Protein AF-A0A8W8NKK5-F1 (afdb_monomer)

Mean predicted aligned error: 15.06 Å

InterPro domains:
  IPR049109 Target of Nesh-SH3/FNDC1, C-terminal domain [PF21731] (167-297)

pLDDT: mean 83.69, std 10.97, range [48.41, 97.0]

Solvent-accessible surface area (backbone atoms only — not comparable to full-atom values): 16131 Å² total; per-residue (Å²): 108,69,72,62,49,56,51,51,52,54,53,48,52,53,51,51,52,52,51,51,54,51,48,54,52,53,49,57,49,51,56,50,52,50,53,53,48,54,51,51,52,51,52,50,52,55,54,50,68,75,65,54,87,83,63,53,68,69,53,53,52,53,50,54,50,52,55,50,52,53,48,53,52,52,53,50,50,52,54,52,50,54,53,49,53,53,50,52,52,53,53,52,49,53,51,52,51,55,52,51,52,55,50,52,54,50,54,52,49,51,54,50,53,55,52,53,55,52,51,55,53,50,52,55,53,51,54,54,49,52,53,54,49,52,59,48,52,54,50,50,55,53,49,53,54,52,49,51,53,49,53,49,52,52,51,56,50,49,66,69,71,52,52,58,86,46,78,42,84,42,90,64,54,62,64,82,86,58,63,77,24,76,95,36,64,36,29,34,27,40,42,78,59,84,55,90,64,41,44,28,32,35,37,28,26,66,47,51,50,32,30,30,67,27,39,14,66,41,84,88,40,66,23,23,44,49,13,27,64,52,87,45,37,53,51,58,28,44,77,74,70,40,67,84,86,52,99,65,49,41,34,42,54,70,68,88,70,87,52,88,62,68,45,73,24,36,33,45,52,50,68,95,56,75,78,41,84,42,64,29,26,80,85,19,42,52,38,25,31,34,29,41,75,51,75,49,138

Radius of gyration: 59.17 Å; Cα contacts (8 Å, |Δi|>4): 355; chains: 1; bounding box: 105×47×147 Å

Organism: Magallana gigas (NCBI:txid29159)

Foldseek 3Di:
DLVVVVVVLVVVVVVLVVVVVVVVVVLVVVVVVLVVVVVVLVVVLVVLVVPDDPPPPVVVVVSVVVVVVSVVVVVVSVVVVVVVVVVVVVVVVVSVVSVVVSVVVVVVVVVVVVVVVVVVVVVVVVVVVVVVVVVVVVVVVVVVVVVVVVVVVVLVVCQVPDDQQDKGFADEAEDVPAAPLPPFTKIKGAFPPPPQFWGIWMWGDPDQQKIAIFTGNDSHDYTYFEFEQADQCLLVLVRNPFDDDDPQWDFAQDDLPQPQDWDWGWYDYDHPDDIDIDIDHSNGDGGNITRGVGGDD

Structure (mmCIF, N/CA/C/O backbone):
data_AF-A0A8W8NKK5-F1
#
_entry.id   AF-A0A8W8NKK5-F1
#
loop_
_atom_site.group_PDB
_atom_site.id
_atom_site.type_symbol
_atom_site.label_atom_id
_atom_site.label_alt_id
_atom_site.label_comp_id
_atom_site.label_asym_id
_atom_site.label_entity_id
_atom_site.label_seq_id
_atom_site.pdbx_PDB_ins_code
_atom_site.Cartn_x
_atom_site.Cartn_y
_atom_site.Cartn_z
_atom_site.occupancy
_atom_site.B_iso_or_equiv
_atom_site.auth_seq_id
_atom_site.auth_comp_id
_atom_site.auth_asym_id
_atom_site.auth_atom_id
_atom_site.pdbx_PDB_model_num
ATOM 1 N N . GLU A 1 1 ? 22.852 11.876 -31.566 1.00 59.88 1 GLU A N 1
ATOM 2 C CA . GLU A 1 1 ? 23.747 11.227 -32.560 1.00 59.88 1 GLU A CA 1
ATOM 3 C C . GLU A 1 1 ? 23.362 11.467 -34.023 1.00 59.88 1 GLU A C 1
ATOM 5 O O . GLU A 1 1 ? 24.252 11.708 -34.828 1.00 59.88 1 GLU A O 1
ATOM 10 N N . ILE A 1 2 ? 22.077 11.511 -34.393 1.00 58.69 2 ILE A N 1
ATOM 11 C CA . ILE A 1 2 ? 21.640 11.745 -35.790 1.00 58.69 2 ILE A CA 1
ATOM 12 C C . ILE A 1 2 ? 22.187 13.061 -36.381 1.00 58.69 2 ILE A C 1
ATOM 14 O O . ILE A 1 2 ? 22.691 13.088 -37.503 1.00 58.69 2 ILE A O 1
ATOM 18 N N . TYR A 1 3 ? 22.204 14.151 -35.605 1.00 60.78 3 TYR A N 1
ATOM 19 C CA . TYR A 1 3 ? 22.807 15.427 -36.026 1.00 60.78 3 TYR A CA 1
ATOM 20 C C . TYR A 1 3 ? 24.327 15.353 -36.258 1.00 60.78 3 TYR A C 1
ATOM 22 O O . TYR A 1 3 ? 24.866 16.083 -37.094 1.00 60.78 3 TYR A O 1
ATOM 30 N N . SER A 1 4 ? 25.047 14.494 -35.528 1.00 67.19 4 SER A N 1
ATOM 31 C CA . SER A 1 4 ? 26.485 14.293 -35.753 1.00 67.19 4 SER A CA 1
ATOM 32 C C . SER A 1 4 ? 26.743 13.355 -36.932 1.00 67.19 4 SER A C 1
ATOM 34 O O . SER A 1 4 ? 27.750 13.512 -37.618 1.00 67.19 4 SER A O 1
ATOM 36 N N . GLN A 1 5 ? 25.836 12.419 -37.222 1.00 67.50 5 GLN A N 1
ATOM 37 C CA . GLN A 1 5 ? 25.890 11.598 -38.432 1.00 67.50 5 GLN A CA 1
ATOM 38 C C . GLN A 1 5 ? 25.582 12.411 -39.696 1.00 67.50 5 GLN A C 1
ATOM 40 O O . GLN A 1 5 ? 26.357 12.354 -40.645 1.00 67.50 5 GLN A O 1
ATOM 45 N N . GLY A 1 6 ? 24.556 13.269 -39.686 1.00 69.56 6 GLY A N 1
ATOM 46 C CA . GLY A 1 6 ? 24.254 14.159 -40.816 1.00 69.56 6 GLY A CA 1
ATOM 47 C C . GLY A 1 6 ? 25.412 15.103 -41.166 1.00 69.56 6 GLY A C 1
ATOM 48 O O . GLY A 1 6 ? 25.745 15.279 -42.337 1.00 69.56 6 GLY A O 1
ATOM 49 N N . ARG A 1 7 ? 26.108 15.648 -40.155 1.00 72.25 7 ARG A N 1
ATOM 50 C CA . ARG A 1 7 ? 27.336 16.436 -40.372 1.00 72.25 7 ARG A CA 1
ATOM 51 C C . ARG A 1 7 ? 28.472 15.612 -40.984 1.00 72.25 7 ARG A C 1
ATOM 53 O O . ARG A 1 7 ? 29.149 16.106 -41.882 1.00 72.25 7 ARG A O 1
ATOM 60 N N . ARG A 1 8 ? 28.664 14.365 -40.537 1.00 68.94 8 ARG A N 1
ATOM 61 C CA . ARG A 1 8 ? 29.672 13.447 -41.098 1.00 68.94 8 ARG A CA 1
ATOM 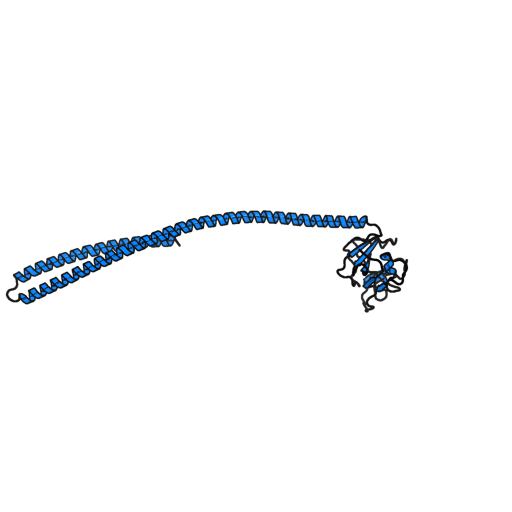62 C C . ARG A 1 8 ? 29.382 13.096 -42.559 1.00 68.94 8 ARG A C 1
ATOM 64 O O . ARG A 1 8 ? 30.309 13.104 -43.363 1.00 68.94 8 ARG A O 1
ATOM 71 N N . VAL A 1 9 ? 28.115 12.882 -42.920 1.00 69.44 9 VAL A N 1
ATOM 72 C CA . VAL A 1 9 ? 27.701 12.647 -44.314 1.00 69.44 9 VAL A CA 1
ATOM 73 C C . VAL A 1 9 ? 28.000 13.860 -45.191 1.00 69.44 9 VAL A C 1
ATOM 75 O O . VAL A 1 9 ? 28.620 13.704 -46.236 1.00 69.44 9 VAL A O 1
ATOM 78 N N . ASN A 1 10 ? 27.664 15.072 -44.743 1.00 71.56 10 ASN A N 1
ATOM 79 C CA . ASN A 1 10 ? 27.951 16.291 -45.508 1.00 71.56 10 ASN A CA 1
ATOM 80 C C . ASN A 1 10 ? 29.458 16.535 -45.686 1.00 71.56 10 ASN A C 1
ATOM 82 O O . ASN A 1 10 ? 29.903 16.915 -46.767 1.00 71.56 10 ASN A O 1
ATOM 86 N N . MET A 1 11 ? 30.258 16.294 -44.642 1.00 72.56 11 MET A N 1
ATOM 87 C CA . MET A 1 11 ? 31.717 16.396 -44.726 1.00 72.56 11 MET A CA 1
ATOM 88 C C . MET A 1 11 ? 32.300 15.350 -45.684 1.00 72.56 11 MET A C 1
ATOM 90 O O . MET A 1 11 ? 33.189 15.672 -46.469 1.00 72.56 11 MET A O 1
ATOM 94 N N . SER A 1 12 ? 31.757 14.128 -45.672 1.00 69.25 12 SER A N 1
ATOM 95 C CA . SER A 1 12 ? 32.107 13.086 -46.638 1.00 69.25 12 SER A CA 1
ATOM 96 C C . SER A 1 12 ? 31.785 13.534 -48.067 1.00 69.25 12 SER A C 1
ATOM 98 O O . SER A 1 12 ? 32.672 13.486 -48.912 1.00 69.25 12 SER A O 1
ATOM 100 N N . THR A 1 13 ? 30.602 14.101 -48.332 1.00 72.19 13 THR A N 1
ATOM 101 C CA . THR A 1 13 ? 30.246 14.653 -49.654 1.00 72.19 13 THR A CA 1
ATOM 102 C C . THR A 1 13 ? 31.242 15.710 -50.134 1.00 72.19 13 THR A C 1
ATOM 104 O O . THR A 1 13 ? 31.695 15.657 -51.277 1.00 72.19 13 THR A O 1
ATOM 107 N N . SER A 1 14 ? 31.628 16.650 -49.267 1.00 76.50 14 SER A N 1
ATOM 108 C CA . SER A 1 14 ? 32.619 17.677 -49.613 1.00 76.50 14 SER A CA 1
ATOM 109 C C . SER A 1 14 ? 33.980 17.074 -49.965 1.00 76.50 14 SER A C 1
ATOM 111 O O . SER A 1 14 ? 34.583 17.472 -50.960 1.00 76.50 14 SER A O 1
ATOM 113 N N . LEU A 1 15 ? 34.450 16.085 -49.198 1.00 74.62 15 LEU A N 1
ATOM 114 C CA . LEU A 1 15 ? 35.710 15.385 -49.475 1.00 74.62 15 LEU A CA 1
ATOM 115 C C . LEU A 1 15 ? 35.653 14.595 -50.787 1.00 74.62 15 LEU A C 1
ATOM 117 O O . LEU A 1 15 ? 36.607 14.631 -51.562 1.00 74.62 15 LEU A O 1
ATOM 121 N N . VAL A 1 16 ? 34.524 13.944 -51.075 1.00 73.56 16 VAL A N 1
ATOM 122 C CA . VAL A 1 16 ? 34.302 13.231 -52.340 1.00 73.56 16 VAL A CA 1
ATOM 123 C C . VAL A 1 16 ? 34.348 14.190 -53.528 1.00 73.56 16 VAL A C 1
ATOM 125 O O . VAL A 1 16 ? 35.015 13.896 -54.518 1.00 73.56 16 VAL A O 1
ATOM 128 N N . ASN A 1 17 ? 33.720 15.361 -53.421 1.00 75.38 17 ASN A N 1
ATOM 129 C CA . ASN A 1 17 ? 33.752 16.374 -54.477 1.00 75.38 17 ASN A CA 1
ATOM 130 C C . ASN A 1 17 ? 35.173 16.913 -54.719 1.00 75.38 17 ASN A C 1
ATOM 132 O O . ASN A 1 17 ? 35.586 17.070 -55.868 1.00 75.38 17 ASN A O 1
ATOM 136 N N . ILE A 1 18 ? 35.946 17.152 -53.652 1.00 78.75 18 ILE A N 1
ATOM 137 C CA . ILE A 1 18 ? 37.350 17.591 -53.747 1.00 78.75 18 ILE A CA 1
ATOM 138 C C . ILE A 1 18 ? 38.215 16.519 -54.420 1.00 78.75 18 ILE A C 1
ATOM 140 O O . ILE A 1 18 ? 39.017 16.834 -55.306 1.00 78.75 18 ILE A O 1
ATOM 144 N N . PHE A 1 19 ? 38.039 15.254 -54.027 1.00 75.81 19 PHE A N 1
ATOM 145 C CA . PHE A 1 19 ? 38.759 14.126 -54.611 1.00 75.81 19 PHE A CA 1
ATOM 146 C C . PHE A 1 19 ? 38.434 13.975 -56.102 1.00 75.81 19 PHE A C 1
ATOM 148 O O . PHE A 1 19 ? 39.345 13.897 -56.922 1.00 75.81 19 PHE A O 1
ATOM 155 N N . GLN A 1 20 ? 37.152 14.044 -56.474 1.00 72.12 20 GLN A N 1
ATOM 156 C CA . GLN A 1 20 ? 36.709 13.992 -57.871 1.00 72.12 20 GLN A CA 1
ATOM 157 C C . GLN A 1 20 ? 37.284 15.138 -58.711 1.00 72.12 20 GLN A C 1
ATOM 159 O O . GLN A 1 20 ? 37.761 14.900 -59.820 1.00 72.12 20 GLN A O 1
ATOM 164 N N . GLY A 1 21 ? 37.272 16.368 -58.187 1.00 77.44 21 GLY A N 1
ATOM 165 C CA . GLY A 1 21 ? 37.835 17.529 -58.879 1.00 77.44 21 GLY A CA 1
ATOM 166 C C . GLY A 1 21 ? 39.345 17.408 -59.094 1.00 77.44 21 GLY A C 1
ATOM 167 O O . GLY A 1 21 ? 39.844 17.676 -60.187 1.00 77.44 21 GLY A O 1
ATOM 168 N N . SER A 1 22 ? 40.071 16.946 -58.073 1.00 77.12 22 SER A N 1
ATOM 169 C CA . SER A 1 22 ? 41.518 16.713 -58.159 1.00 77.12 22 SER A CA 1
ATOM 170 C C . SER A 1 22 ? 41.849 15.615 -59.164 1.00 77.12 22 SER A C 1
ATOM 172 O O . SER A 1 22 ? 42.741 15.778 -59.994 1.00 77.12 22 SER A O 1
ATOM 174 N N . LEU A 1 23 ? 41.095 14.519 -59.139 1.00 74.12 23 LEU A N 1
ATOM 175 C CA . LEU A 1 23 ? 41.323 13.384 -60.017 1.00 74.12 23 LEU A CA 1
ATOM 176 C C . LEU A 1 23 ? 41.038 13.718 -61.484 1.00 74.12 23 LEU A C 1
ATOM 178 O O . LEU A 1 23 ? 41.849 13.391 -62.345 1.00 74.12 23 LEU A O 1
ATOM 182 N N . ALA A 1 24 ? 39.955 14.449 -61.765 1.00 76.31 24 ALA A N 1
ATOM 183 C CA . ALA A 1 24 ? 39.658 14.941 -63.111 1.00 76.31 24 ALA A CA 1
ATOM 184 C C . ALA A 1 24 ? 40.774 15.853 -63.651 1.00 76.31 24 ALA A C 1
ATOM 186 O O . ALA A 1 24 ? 41.113 15.800 -64.832 1.00 76.31 24 ALA A O 1
ATOM 187 N N . LYS A 1 25 ? 41.387 16.668 -62.783 1.00 78.69 25 LYS A N 1
ATOM 188 C CA . LYS A 1 25 ? 42.525 17.519 -63.151 1.00 78.69 25 LYS A CA 1
ATOM 189 C C . LYS A 1 25 ? 43.760 16.693 -63.530 1.00 78.69 25 LYS A C 1
ATOM 191 O O . LYS A 1 25 ? 44.334 16.936 -64.588 1.00 78.69 25 LYS A O 1
ATOM 196 N N . TYR A 1 26 ? 44.159 15.730 -62.694 1.00 73.19 26 TYR A N 1
ATOM 197 C CA . TYR A 1 26 ? 45.310 14.860 -62.978 1.00 73.19 26 TYR A CA 1
ATOM 198 C C . TYR A 1 26 ? 45.091 13.995 -64.222 1.00 73.19 26 TYR A C 1
ATOM 200 O O . TYR A 1 26 ? 46.008 13.823 -65.019 1.00 73.19 26 TYR A O 1
ATOM 208 N N . HIS A 1 27 ? 43.867 13.508 -64.414 1.00 72.44 27 HIS A N 1
ATOM 209 C CA . HIS A 1 27 ? 43.471 12.724 -65.578 1.00 72.44 27 HIS A CA 1
ATOM 210 C C . HIS A 1 27 ? 43.629 13.504 -66.890 1.00 72.44 27 HIS A C 1
ATOM 212 O O . HIS A 1 27 ? 44.329 13.055 -67.798 1.00 72.44 27 HIS A O 1
ATOM 218 N N . ASN A 1 28 ? 43.066 14.714 -66.958 1.00 77.81 28 ASN A N 1
ATOM 219 C CA . ASN A 1 28 ? 43.182 15.572 -68.138 1.00 77.81 28 ASN A CA 1
ATOM 220 C C . ASN A 1 28 ? 44.641 15.937 -68.448 1.00 77.81 28 ASN A C 1
ATOM 222 O O . ASN A 1 28 ? 45.031 15.984 -69.618 1.00 77.81 28 ASN A O 1
ATOM 226 N N . GLN A 1 29 ? 45.449 16.169 -67.409 1.00 77.06 29 GLN A N 1
ATOM 227 C CA . GLN A 1 29 ? 46.874 16.442 -67.570 1.00 77.06 29 GLN A CA 1
ATOM 228 C C . GLN A 1 29 ? 47.610 15.223 -68.137 1.00 77.06 29 GLN A C 1
ATOM 230 O O . GLN A 1 29 ? 48.265 15.338 -69.166 1.00 77.06 29 GLN A O 1
ATOM 235 N N . SER A 1 30 ? 47.429 14.046 -67.534 1.00 73.94 30 SER A N 1
ATOM 236 C CA . SER A 1 30 ? 48.080 12.807 -67.974 1.00 73.94 30 SER A CA 1
ATOM 237 C C . SER A 1 30 ? 47.723 12.441 -69.417 1.00 73.94 30 SER A C 1
ATOM 239 O O . SER A 1 30 ? 48.607 12.122 -70.208 1.00 73.94 30 SER A O 1
ATOM 241 N N . LYS A 1 31 ? 46.448 12.572 -69.804 1.00 77.94 3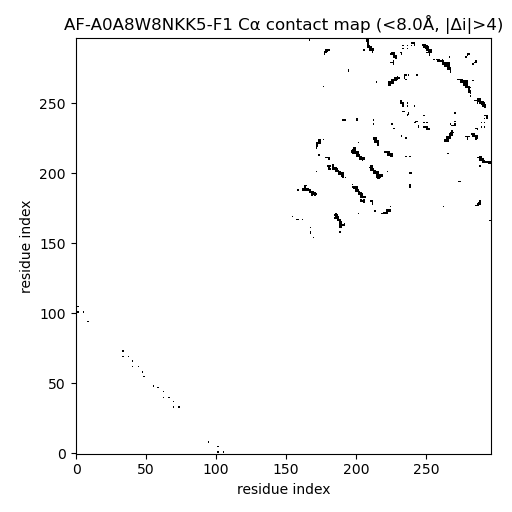1 LYS A N 1
ATOM 242 C CA . LYS A 1 31 ? 46.010 12.352 -71.189 1.00 77.94 31 LYS A CA 1
ATOM 243 C C . LYS A 1 31 ? 46.706 13.300 -72.166 1.00 77.94 31 LYS A C 1
ATOM 245 O O . LYS A 1 31 ? 47.126 12.880 -73.242 1.00 77.94 31 LYS A O 1
ATOM 250 N N . THR A 1 32 ? 46.835 14.570 -71.787 1.00 80.81 32 THR A N 1
ATOM 251 C CA . THR A 1 32 ? 47.535 15.578 -72.593 1.00 80.81 32 THR A CA 1
ATOM 252 C C . THR A 1 32 ? 49.015 15.227 -72.739 1.00 80.81 32 THR A C 1
ATOM 254 O O . THR A 1 32 ? 49.538 15.259 -73.851 1.00 80.81 32 THR A O 1
ATOM 257 N N . ASP A 1 33 ? 49.666 14.828 -71.647 1.00 77.44 33 ASP A N 1
ATOM 258 C CA . ASP A 1 33 ? 51.086 14.473 -71.632 1.00 77.44 33 ASP A CA 1
ATOM 259 C C . ASP A 1 33 ? 51.369 13.226 -72.490 1.00 77.44 33 ASP A C 1
ATOM 261 O O . ASP A 1 33 ? 52.334 13.213 -73.252 1.00 77.44 33 ASP A O 1
ATOM 265 N N . ILE A 1 34 ? 50.501 12.205 -72.445 1.00 77.00 34 ILE A N 1
ATOM 266 C CA . ILE A 1 34 ? 50.617 11.001 -73.288 1.00 77.00 34 ILE A CA 1
ATOM 267 C C . ILE A 1 34 ? 50.494 11.357 -74.773 1.00 77.00 34 ILE A C 1
ATOM 269 O O . ILE A 1 34 ? 51.315 10.913 -75.574 1.00 77.00 34 ILE A O 1
ATOM 273 N N . ILE A 1 35 ? 49.517 12.192 -75.145 1.00 80.56 35 ILE A N 1
ATOM 274 C CA . ILE A 1 35 ? 49.345 12.642 -76.537 1.00 80.56 35 ILE A CA 1
ATOM 275 C C . ILE A 1 35 ? 50.591 13.403 -77.010 1.00 80.56 35 ILE A C 1
ATOM 277 O O . ILE A 1 35 ? 51.081 13.169 -78.115 1.00 80.56 35 ILE A O 1
ATOM 281 N N . GLN A 1 36 ? 51.139 14.284 -76.170 1.00 78.75 36 GLN A N 1
ATOM 282 C CA . GLN A 1 36 ? 52.363 15.022 -76.487 1.00 78.75 36 GLN A CA 1
ATOM 283 C C . GLN A 1 36 ? 53.581 14.101 -76.620 1.00 78.75 36 GLN A C 1
ATOM 285 O O . GLN A 1 36 ? 54.410 14.304 -77.507 1.00 78.75 36 GLN A O 1
ATOM 290 N N . LEU A 1 37 ? 53.703 13.082 -75.765 1.00 78.50 37 LEU A N 1
ATOM 291 C CA . LEU A 1 37 ? 54.771 12.086 -75.853 1.00 78.50 37 LEU A CA 1
ATOM 292 C C . LEU A 1 37 ? 54.659 11.261 -77.137 1.00 78.50 37 LEU A C 1
ATOM 294 O O . LEU A 1 37 ? 55.660 11.106 -77.831 1.00 78.50 37 LEU A O 1
ATOM 298 N N . GLN A 1 38 ? 53.456 10.806 -77.496 1.00 77.50 38 GLN A N 1
ATOM 299 C CA . GLN A 1 38 ? 53.194 10.103 -78.757 1.00 77.50 38 GLN A CA 1
ATOM 300 C C . GLN A 1 38 ? 53.601 10.948 -79.970 1.00 77.50 38 GLN A C 1
ATOM 302 O O . GLN A 1 38 ? 54.293 10.456 -80.860 1.00 77.50 38 GLN A O 1
ATOM 307 N N . GLN A 1 39 ? 53.234 12.233 -79.983 1.00 79.56 39 GLN A N 1
ATOM 308 C CA . GLN A 1 39 ? 53.618 13.164 -81.048 1.00 79.56 39 GLN A CA 1
ATOM 309 C C . GLN A 1 39 ? 55.139 13.328 -81.140 1.00 79.56 39 GLN A C 1
ATOM 311 O O . GLN A 1 39 ? 55.707 13.154 -82.216 1.00 79.56 39 GLN A O 1
ATOM 316 N N . LYS A 1 40 ? 55.813 13.584 -80.011 1.00 76.12 40 LYS A N 1
ATOM 317 C CA . LYS A 1 40 ? 57.275 13.749 -79.979 1.00 76.12 40 LYS A CA 1
ATOM 318 C C . LYS A 1 40 ? 58.023 12.489 -80.396 1.00 76.12 40 LYS A C 1
ATOM 320 O O . LYS A 1 40 ? 59.037 12.591 -81.078 1.00 76.12 40 LYS A O 1
ATOM 325 N N . VAL A 1 41 ? 57.548 11.310 -79.995 1.00 75.19 41 VAL A N 1
ATOM 326 C CA . VAL A 1 41 ? 58.140 10.026 -80.406 1.00 75.19 41 VAL A CA 1
ATOM 327 C C . VAL A 1 41 ? 57.980 9.825 -81.911 1.00 75.19 41 VAL A C 1
ATOM 329 O O . VAL A 1 41 ? 58.946 9.443 -82.569 1.00 75.19 41 VAL A O 1
ATOM 332 N N . GLY A 1 42 ? 56.819 10.175 -82.475 1.00 75.12 42 GLY A N 1
ATOM 333 C CA . GLY A 1 42 ? 56.605 10.176 -83.923 1.00 75.12 42 GLY A CA 1
ATOM 334 C C . GLY A 1 42 ? 57.556 11.123 -84.668 1.00 75.12 42 GLY A C 1
ATOM 335 O O . GLY A 1 42 ? 58.202 10.718 -85.634 1.00 75.12 42 GLY A O 1
ATOM 336 N N . GLU A 1 43 ? 57.702 12.363 -84.193 1.00 74.81 43 GLU A N 1
ATOM 337 C CA . GLU A 1 43 ? 58.620 13.361 -84.766 1.00 74.81 43 GLU A CA 1
ATOM 338 C C . GLU A 1 43 ? 60.088 12.916 -84.694 1.00 74.81 43 GLU A C 1
ATOM 340 O O . GLU A 1 43 ? 60.807 12.970 -85.694 1.00 74.81 43 GLU A O 1
ATOM 345 N N . LEU A 1 44 ? 60.532 12.424 -83.533 1.00 73.12 44 LEU A N 1
ATOM 346 C CA . LEU A 1 44 ? 61.876 11.873 -83.341 1.00 73.12 44 LEU A CA 1
ATOM 347 C C . LEU A 1 44 ? 62.120 10.665 -84.247 1.00 73.12 44 LEU A C 1
ATOM 349 O O . LEU A 1 44 ? 63.198 10.554 -84.828 1.00 73.12 44 LEU A O 1
ATOM 353 N N . GLY A 1 45 ? 61.123 9.794 -84.415 1.00 68.62 45 GLY A N 1
ATOM 354 C CA . GLY A 1 45 ? 61.192 8.658 -85.329 1.00 68.62 45 GLY A CA 1
ATOM 355 C C . GLY A 1 45 ? 61.401 9.081 -86.785 1.00 68.62 45 GLY A C 1
ATOM 356 O O . GLY A 1 45 ? 62.212 8.478 -87.490 1.00 68.62 45 GLY A O 1
ATOM 357 N N . LEU A 1 46 ? 60.729 10.146 -87.235 1.00 70.44 46 LEU A N 1
ATOM 358 C CA . LEU A 1 46 ? 60.922 10.716 -88.574 1.00 70.44 46 LEU A CA 1
ATOM 359 C C . LEU A 1 46 ? 62.312 11.356 -88.737 1.00 70.44 46 LEU A C 1
ATOM 361 O O . LEU A 1 46 ? 62.974 11.125 -89.749 1.00 70.44 46 LEU A O 1
ATOM 365 N N . LEU A 1 47 ? 62.779 12.109 -87.735 1.00 67.75 47 LEU A N 1
ATOM 366 C CA . LEU A 1 47 ? 64.104 12.746 -87.739 1.00 67.75 47 LEU A CA 1
ATOM 367 C C . LEU A 1 47 ? 65.250 11.723 -87.726 1.00 67.75 47 LEU A C 1
ATOM 369 O O . LEU A 1 47 ? 66.237 11.895 -88.439 1.00 67.75 47 LEU A O 1
ATOM 373 N N . LEU A 1 48 ? 65.114 10.639 -86.958 1.00 66.06 48 LEU A N 1
ATOM 374 C CA . LEU A 1 48 ? 66.088 9.545 -86.898 1.00 66.06 48 LEU A CA 1
ATOM 375 C C . LEU A 1 48 ? 66.165 8.774 -88.222 1.00 66.06 48 LEU A C 1
ATOM 377 O O . LEU A 1 48 ? 67.263 8.490 -88.699 1.00 66.06 48 LEU A O 1
ATOM 381 N N . LYS A 1 49 ? 65.018 8.504 -88.864 1.00 67.00 49 LYS A N 1
ATOM 382 C CA . LYS A 1 49 ? 64.967 7.900 -90.208 1.00 67.00 49 LYS A CA 1
ATOM 383 C C . LYS A 1 49 ? 65.658 8.766 -91.264 1.00 67.00 49 LYS A C 1
ATOM 385 O O . LYS A 1 49 ? 66.267 8.225 -92.179 1.00 67.00 49 LYS A O 1
ATOM 390 N N . ALA A 1 50 ? 65.598 10.091 -91.126 1.00 64.75 50 ALA A N 1
ATOM 391 C CA . ALA A 1 50 ? 66.244 11.030 -92.041 1.00 64.75 50 ALA A CA 1
ATOM 392 C C . ALA A 1 50 ? 67.769 11.171 -91.835 1.00 64.75 50 ALA A C 1
ATOM 394 O O . ALA A 1 50 ? 68.448 11.657 -92.737 1.00 64.75 50 ALA A O 1
ATOM 395 N N . SER A 1 51 ? 68.317 10.768 -90.678 1.00 61.12 51 SER A N 1
ATOM 396 C CA . SER A 1 51 ? 69.735 10.973 -90.314 1.00 61.12 51 SER A CA 1
ATOM 397 C C . SER A 1 51 ? 70.612 9.707 -90.402 1.00 61.12 51 SER A C 1
ATOM 399 O O . SER A 1 51 ? 71.842 9.801 -90.408 1.00 61.12 51 SER A O 1
ATOM 401 N N . ALA A 1 52 ? 70.011 8.518 -90.516 1.00 59.53 52 ALA A N 1
ATOM 402 C CA . ALA A 1 52 ? 70.721 7.242 -90.431 1.00 59.53 52 ALA A CA 1
ATOM 403 C C . ALA A 1 52 ? 71.393 6.804 -91.753 1.00 59.53 52 ALA A C 1
ATOM 405 O O . ALA A 1 52 ? 70.817 6.054 -92.539 1.00 59.53 52 ALA A O 1
ATOM 406 N N . ASN A 1 53 ? 72.661 7.176 -91.954 1.00 57.41 53 ASN A N 1
ATOM 407 C CA . ASN A 1 53 ? 73.555 6.499 -92.903 1.00 57.41 53 ASN A CA 1
ATOM 408 C C . ASN A 1 53 ? 74.243 5.302 -92.213 1.00 57.41 53 ASN A C 1
ATOM 410 O O . ASN A 1 53 ? 75.329 5.447 -91.659 1.00 57.41 53 ASN A O 1
ATOM 414 N N . GLY A 1 54 ? 73.607 4.123 -92.250 1.00 57.47 54 GLY A N 1
ATOM 415 C CA . GLY A 1 54 ? 74.271 2.824 -92.029 1.00 57.47 54 GLY A CA 1
ATOM 416 C C . GLY A 1 54 ? 73.880 1.990 -90.797 1.00 57.47 54 GLY A C 1
ATOM 417 O O . GLY A 1 54 ? 74.172 0.802 -90.806 1.00 57.47 54 GLY A O 1
ATOM 418 N N . ASP A 1 55 ? 73.186 2.541 -89.792 1.00 60.91 55 ASP A N 1
ATOM 419 C CA . ASP A 1 55 ? 72.829 1.834 -88.532 1.00 60.91 55 ASP A CA 1
ATOM 420 C C . ASP A 1 55 ? 71.296 1.784 -88.284 1.00 60.91 55 ASP A C 1
ATOM 422 O O . ASP A 1 55 ? 70.792 1.831 -87.160 1.00 60.91 55 ASP A O 1
ATOM 426 N N . SER A 1 56 ? 70.524 1.763 -89.379 1.00 65.56 56 SER A N 1
ATOM 427 C CA . SER A 1 56 ? 69.064 1.975 -89.398 1.00 65.56 56 SER A CA 1
ATOM 428 C C . SER A 1 56 ? 68.267 0.918 -88.616 1.00 65.56 56 SER A C 1
ATOM 430 O O . SER A 1 56 ? 67.294 1.257 -87.942 1.00 65.56 56 SER A O 1
ATOM 432 N N . ASP A 1 57 ? 68.692 -0.349 -88.637 1.00 69.69 57 ASP A N 1
ATOM 433 C CA . ASP A 1 57 ? 67.913 -1.465 -88.078 1.00 69.69 57 ASP A CA 1
ATOM 434 C C . ASP A 1 57 ? 67.851 -1.446 -86.542 1.00 69.69 57 ASP A C 1
ATOM 436 O O . ASP A 1 57 ? 66.781 -1.629 -85.959 1.00 69.69 57 ASP A O 1
ATOM 440 N N . ALA A 1 58 ? 68.965 -1.139 -85.867 1.00 67.50 58 ALA A N 1
ATOM 441 C CA . ALA A 1 58 ? 69.011 -1.046 -84.404 1.00 67.50 58 ALA A CA 1
ATOM 442 C C . ALA A 1 58 ? 68.190 0.142 -83.863 1.00 67.50 58 ALA A C 1
ATOM 444 O O . ALA A 1 58 ? 67.612 0.068 -82.774 1.00 67.50 58 ALA A O 1
ATOM 445 N N . ILE A 1 59 ? 68.119 1.237 -84.625 1.00 71.19 59 ILE A N 1
ATOM 446 C CA . ILE A 1 59 ? 67.327 2.427 -84.287 1.00 71.19 59 ILE A CA 1
ATOM 447 C C . ILE A 1 59 ? 65.833 2.156 -84.497 1.00 71.19 59 ILE A C 1
ATOM 449 O O . ILE A 1 59 ? 65.027 2.486 -83.625 1.00 71.19 59 ILE A O 1
ATOM 453 N N . ASN A 1 60 ? 65.463 1.514 -85.609 1.00 73.44 60 ASN A N 1
ATOM 454 C CA . ASN A 1 60 ? 64.079 1.121 -85.881 1.00 73.44 60 ASN A CA 1
ATOM 455 C C . ASN A 1 60 ? 63.542 0.156 -84.811 1.00 73.44 60 ASN A C 1
ATOM 457 O O . ASN A 1 60 ? 62.404 0.305 -84.371 1.00 73.44 60 ASN A O 1
ATOM 461 N N . GLU A 1 61 ? 64.368 -0.773 -84.326 1.00 75.12 61 GLU A N 1
ATOM 462 C CA . GLU A 1 61 ? 63.968 -1.709 -83.271 1.00 75.12 61 GLU A CA 1
ATOM 463 C C . GLU A 1 61 ? 63.741 -1.015 -81.914 1.00 75.12 61 GLU A C 1
ATOM 465 O O . GLU A 1 61 ? 62.772 -1.312 -81.212 1.00 75.12 61 GLU A O 1
ATOM 470 N N . ARG A 1 62 ? 64.570 -0.023 -81.556 1.00 75.94 62 ARG A N 1
ATOM 471 C CA . ARG A 1 62 ? 64.363 0.793 -80.343 1.00 75.94 62 ARG A CA 1
ATOM 472 C C . ARG A 1 62 ? 63.126 1.688 -80.434 1.00 75.94 62 ARG A C 1
ATOM 474 O O . ARG A 1 62 ? 62.450 1.875 -79.425 1.00 75.94 62 ARG A O 1
ATOM 481 N N . LEU A 1 63 ? 62.818 2.224 -81.617 1.00 76.94 63 LEU A N 1
ATOM 482 C CA . LEU A 1 63 ? 61.582 2.978 -81.854 1.00 76.94 63 LEU A CA 1
ATOM 483 C C . LEU A 1 63 ? 60.353 2.081 -81.683 1.00 76.94 63 LEU A C 1
ATOM 485 O O . LEU A 1 63 ? 59.446 2.442 -80.941 1.00 76.94 63 LEU A O 1
ATOM 489 N N . ARG A 1 64 ? 60.373 0.878 -82.267 1.00 78.94 64 ARG A N 1
ATOM 490 C CA . ARG A 1 64 ? 59.305 -0.121 -82.113 1.00 78.94 64 ARG A CA 1
ATOM 491 C C . ARG A 1 64 ? 59.095 -0.521 -80.648 1.00 78.94 64 ARG A C 1
ATOM 493 O O . ARG A 1 64 ? 57.959 -0.674 -80.200 1.00 78.94 64 ARG A O 1
ATOM 500 N N . TYR A 1 65 ? 60.182 -0.661 -79.884 1.00 77.81 65 TYR A N 1
ATOM 501 C CA . TYR A 1 65 ? 60.120 -0.899 -78.439 1.00 77.81 65 TYR A CA 1
ATOM 502 C C . TYR A 1 65 ? 59.449 0.267 -77.695 1.00 77.81 65 TYR A C 1
ATOM 504 O O . TYR A 1 65 ? 58.522 0.043 -76.923 1.00 77.81 65 TYR A O 1
ATOM 512 N N . LEU A 1 66 ? 59.852 1.514 -77.965 1.00 77.25 66 LEU A N 1
ATOM 513 C CA . LEU A 1 66 ? 59.244 2.700 -77.347 1.00 77.25 66 LEU A CA 1
ATOM 514 C C . LEU A 1 66 ? 57.760 2.860 -77.704 1.00 77.25 66 LEU A C 1
ATOM 516 O O . LEU A 1 66 ? 56.963 3.191 -76.832 1.00 77.25 66 LEU A O 1
ATOM 520 N N . GLU A 1 67 ? 57.376 2.599 -78.954 1.00 78.50 67 GLU A N 1
ATOM 521 C CA . GLU A 1 67 ? 55.971 2.588 -79.384 1.00 78.50 67 GLU A CA 1
ATOM 522 C C . GLU A 1 67 ? 55.155 1.550 -78.597 1.00 78.50 67 GLU A C 1
ATOM 524 O O . GLU A 1 67 ? 54.043 1.841 -78.155 1.00 78.50 67 GLU A O 1
ATOM 529 N N . THR A 1 68 ? 55.734 0.370 -78.351 1.00 80.81 68 THR A N 1
ATOM 530 C CA . THR A 1 68 ? 55.102 -0.702 -77.564 1.00 80.81 68 THR A CA 1
ATOM 531 C C . THR A 1 68 ? 54.935 -0.306 -76.092 1.00 80.81 68 THR A C 1
ATOM 533 O O . THR A 1 68 ? 53.859 -0.490 -75.527 1.00 80.81 68 THR A O 1
ATOM 536 N N . GLU A 1 69 ? 55.958 0.290 -75.474 1.00 77.75 69 GLU A N 1
ATOM 537 C CA . GLU A 1 69 ? 55.897 0.767 -74.083 1.00 77.75 69 GLU A CA 1
ATOM 538 C C . GLU A 1 69 ? 54.884 1.909 -73.906 1.00 77.75 69 GLU A C 1
ATOM 540 O O . GLU A 1 69 ? 54.118 1.927 -72.943 1.00 77.75 69 GLU A O 1
ATOM 545 N N . ILE A 1 70 ? 54.816 2.845 -74.860 1.00 79.44 70 ILE A N 1
ATOM 546 C CA . ILE A 1 70 ? 53.819 3.926 -74.845 1.00 79.44 70 ILE A CA 1
ATOM 547 C C . ILE A 1 70 ? 52.401 3.360 -74.957 1.00 79.44 70 ILE A C 1
ATOM 549 O O . ILE A 1 70 ? 51.500 3.836 -74.261 1.00 79.44 70 ILE A O 1
ATOM 553 N N . GLN A 1 71 ? 52.196 2.337 -75.791 1.00 80.62 71 GLN A N 1
ATOM 554 C CA . GLN A 1 71 ? 50.903 1.665 -75.894 1.00 80.62 71 GLN A CA 1
ATOM 555 C C . GLN A 1 71 ? 50.532 0.954 -74.584 1.00 80.62 71 GLN A C 1
ATOM 557 O O . GLN A 1 71 ? 49.410 1.109 -74.111 1.00 80.62 71 GLN A O 1
ATOM 562 N N . ALA A 1 72 ? 51.477 0.265 -73.938 1.00 77.81 72 ALA A N 1
ATOM 563 C CA . ALA A 1 72 ? 51.246 -0.381 -72.644 1.00 77.81 72 ALA A CA 1
ATOM 564 C C . ALA A 1 72 ? 50.871 0.625 -71.533 1.00 77.81 72 ALA A C 1
ATOM 566 O O . ALA A 1 72 ? 50.004 0.350 -70.695 1.00 77.81 72 ALA A O 1
ATOM 567 N N . VAL A 1 73 ? 51.480 1.818 -71.538 1.00 78.88 73 VAL A N 1
ATOM 568 C CA . VAL A 1 73 ? 51.113 2.919 -70.629 1.00 78.88 73 VAL A CA 1
ATOM 569 C C . VAL A 1 73 ? 49.699 3.433 -70.922 1.00 78.88 73 VAL A C 1
ATOM 571 O O . VAL A 1 73 ? 48.929 3.651 -69.985 1.00 78.88 73 VAL A O 1
ATOM 574 N N . ALA A 1 74 ? 49.329 3.589 -72.196 1.00 79.75 74 ALA A N 1
ATOM 575 C CA . ALA A 1 74 ? 47.982 4.007 -72.588 1.00 79.75 74 ALA A CA 1
ATOM 576 C C . ALA A 1 74 ? 46.909 2.985 -72.165 1.00 79.75 74 ALA A C 1
ATOM 578 O O . ALA A 1 74 ? 45.873 3.370 -71.620 1.00 79.75 74 ALA A O 1
ATOM 579 N N . ASP A 1 75 ? 47.180 1.690 -72.334 1.00 82.38 75 ASP A N 1
ATOM 580 C CA . ASP A 1 75 ? 46.275 0.614 -71.919 1.00 82.38 75 ASP A CA 1
ATOM 581 C C . ASP A 1 75 ? 46.111 0.579 -70.386 1.00 82.38 75 ASP A C 1
ATOM 583 O O . ASP A 1 75 ? 45.000 0.439 -69.869 1.00 82.38 75 ASP A O 1
ATOM 587 N N . THR A 1 76 ? 47.202 0.786 -69.638 1.00 79.19 76 THR A N 1
ATOM 588 C CA . THR A 1 76 ? 47.170 0.883 -68.165 1.00 79.19 76 THR A CA 1
ATOM 589 C C . THR A 1 76 ? 46.340 2.081 -67.695 1.00 79.19 76 THR A C 1
ATOM 591 O O . THR A 1 76 ? 45.547 1.957 -66.759 1.00 79.19 76 THR A O 1
ATOM 594 N N . GLN A 1 77 ? 46.476 3.229 -68.363 1.00 79.44 77 GLN A N 1
ATOM 595 C CA . GLN A 1 77 ? 45.683 4.425 -68.081 1.00 79.44 77 GLN A CA 1
ATOM 596 C C . GLN A 1 77 ? 44.185 4.169 -68.305 1.00 79.44 77 GLN A C 1
ATOM 598 O O . GLN A 1 77 ? 43.373 4.522 -67.450 1.00 79.44 77 GLN A O 1
ATOM 603 N N . LEU A 1 78 ? 43.812 3.491 -69.396 1.00 81.62 78 LEU A N 1
ATOM 604 C CA . LEU A 1 78 ? 42.420 3.125 -69.675 1.00 81.62 78 LEU A CA 1
ATOM 605 C C . LEU A 1 78 ? 41.837 2.198 -68.593 1.00 81.62 78 LEU A C 1
ATOM 607 O O . LEU A 1 78 ? 40.703 2.382 -68.149 1.00 81.62 78 LEU A O 1
ATOM 611 N N . MET A 1 79 ? 42.617 1.223 -68.118 1.00 78.88 79 MET A N 1
ATOM 612 C CA . MET A 1 79 ? 42.192 0.341 -67.023 1.00 78.88 79 MET A CA 1
ATOM 613 C C . MET A 1 79 ? 42.012 1.105 -65.703 1.00 78.88 79 MET A C 1
ATOM 615 O O . MET A 1 79 ? 41.083 0.826 -64.939 1.00 78.88 79 MET A O 1
ATOM 619 N N . MET A 1 80 ? 42.864 2.100 -65.442 1.00 78.94 80 MET A N 1
ATOM 620 C CA . MET A 1 80 ? 42.731 2.980 -64.282 1.00 78.94 80 MET A CA 1
ATOM 621 C C . MET A 1 80 ? 41.474 3.861 -64.371 1.00 78.94 80 MET A C 1
ATOM 623 O O . MET A 1 80 ? 40.793 4.048 -63.361 1.00 78.94 80 MET A O 1
ATOM 627 N N . GLU A 1 81 ? 41.127 4.354 -65.563 1.00 77.44 81 GLU A N 1
ATOM 628 C CA . GLU A 1 81 ? 39.888 5.107 -65.809 1.00 77.44 81 GLU A CA 1
ATOM 629 C C . GLU A 1 81 ? 38.647 4.272 -65.495 1.00 77.44 81 GLU A C 1
ATOM 631 O O . GLU A 1 81 ? 37.786 4.709 -64.729 1.00 77.44 81 GLU A O 1
ATOM 636 N N . LEU A 1 82 ? 38.595 3.040 -66.008 1.00 83.25 82 LEU A N 1
ATOM 637 C CA . LEU A 1 82 ? 37.479 2.129 -65.764 1.00 83.25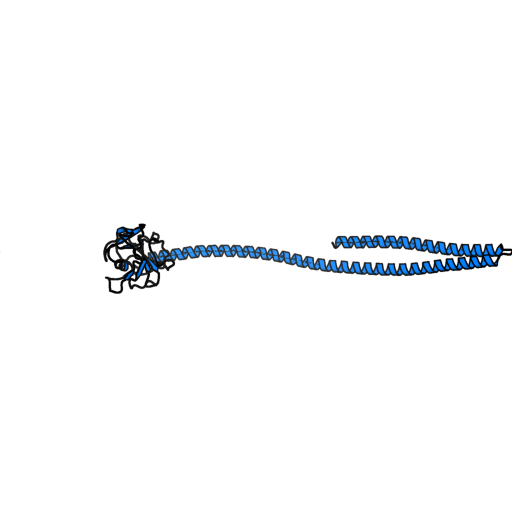 82 LEU A CA 1
ATOM 638 C C . LEU A 1 82 ? 37.307 1.824 -64.267 1.00 83.25 82 LEU A C 1
ATOM 640 O O . LEU A 1 82 ? 36.191 1.868 -63.746 1.00 83.25 82 LEU A O 1
ATOM 644 N N . SER A 1 83 ? 38.410 1.549 -63.564 1.00 80.44 83 SER A N 1
ATOM 645 C CA . SER A 1 83 ? 38.406 1.305 -62.115 1.00 80.44 83 SER A CA 1
ATOM 646 C C . SER A 1 83 ? 37.906 2.525 -61.332 1.00 80.44 83 SER A C 1
ATOM 648 O O . SER A 1 83 ? 37.109 2.406 -60.399 1.00 80.44 83 SER A O 1
ATOM 650 N N . ASN A 1 84 ? 38.309 3.725 -61.748 1.00 77.50 84 ASN A N 1
ATOM 651 C CA . ASN A 1 84 ? 37.855 4.955 -61.120 1.00 77.50 84 ASN A CA 1
ATOM 652 C C . ASN A 1 84 ? 36.356 5.220 -61.342 1.00 77.50 84 ASN A C 1
ATOM 654 O O . ASN A 1 84 ? 35.658 5.643 -60.416 1.00 77.50 84 ASN A O 1
ATOM 658 N N . ASP A 1 85 ? 35.839 4.944 -62.538 1.00 81.06 85 ASP A N 1
ATOM 659 C CA . ASP A 1 85 ? 34.410 5.074 -62.824 1.00 81.06 85 ASP A CA 1
ATOM 660 C C . ASP A 1 85 ? 33.572 4.096 -61.989 1.00 81.06 85 ASP A C 1
ATOM 662 O O . ASP A 1 85 ? 32.550 4.494 -61.419 1.00 81.06 85 ASP A O 1
ATOM 666 N N . GLN A 1 86 ? 34.043 2.855 -61.826 1.00 84.06 86 GLN A N 1
ATOM 667 C CA . GLN A 1 86 ? 33.424 1.865 -60.937 1.00 84.06 86 GLN A CA 1
ATOM 668 C C . GLN A 1 86 ? 33.446 2.314 -59.470 1.00 84.06 86 GLN A C 1
ATOM 670 O O . GLN A 1 86 ? 32.438 2.226 -58.761 1.00 84.06 86 GLN A O 1
ATOM 675 N N . PHE A 1 87 ? 34.577 2.845 -59.002 1.00 79.75 87 PHE A N 1
ATOM 676 C CA . PHE A 1 87 ? 34.686 3.374 -57.646 1.00 79.75 87 PHE A CA 1
ATOM 677 C C . PHE A 1 87 ? 33.717 4.546 -57.421 1.00 79.75 87 PHE A C 1
ATOM 679 O O . PHE A 1 87 ? 33.018 4.612 -56.405 1.00 79.75 87 PHE A O 1
ATOM 686 N N . LYS A 1 88 ? 33.605 5.448 -58.401 1.00 78.62 88 LYS A N 1
ATOM 687 C CA . LYS A 1 88 ? 32.691 6.595 -58.368 1.00 78.62 88 LYS A CA 1
ATOM 688 C C . LYS A 1 88 ? 31.225 6.169 -58.320 1.00 78.62 88 LYS A C 1
ATOM 690 O O . LYS A 1 88 ? 30.455 6.765 -57.560 1.00 78.62 88 LYS A O 1
ATOM 695 N N . SER A 1 89 ? 30.821 5.170 -59.107 1.00 82.81 89 SER A N 1
ATOM 696 C CA . SER A 1 89 ? 29.443 4.669 -59.075 1.00 82.81 89 SER A CA 1
ATOM 697 C C . SER A 1 89 ? 29.112 4.032 -57.728 1.00 82.81 89 SER A C 1
ATOM 699 O O . SER A 1 89 ? 28.085 4.378 -57.144 1.00 82.81 89 SER A O 1
ATOM 701 N N . GLY A 1 90 ? 30.011 3.198 -57.191 1.00 83.31 90 GLY A N 1
ATOM 702 C CA . GLY A 1 90 ? 29.820 2.556 -55.886 1.00 83.31 90 GLY A CA 1
ATOM 703 C C . GLY A 1 90 ? 29.711 3.568 -54.743 1.00 83.31 90 GLY A C 1
ATOM 704 O O . GLY A 1 90 ? 28.837 3.468 -53.885 1.00 83.31 90 GLY A O 1
ATOM 705 N N . LEU A 1 91 ? 30.532 4.619 -54.767 1.00 81.94 91 LEU A N 1
ATOM 706 C CA . LEU A 1 91 ? 30.475 5.686 -53.769 1.00 81.94 91 LEU A CA 1
ATOM 707 C C . LEU A 1 91 ? 29.160 6.479 -53.826 1.00 81.94 91 LEU A C 1
ATOM 709 O O . LEU A 1 91 ? 28.601 6.834 -52.787 1.00 81.94 91 LEU A O 1
ATOM 713 N N . LYS A 1 92 ? 28.642 6.736 -55.033 1.00 81.62 92 LYS A N 1
ATOM 714 C CA . LYS A 1 92 ? 27.354 7.416 -55.233 1.00 81.62 92 LYS A CA 1
ATOM 715 C C . LYS A 1 92 ? 26.185 6.573 -54.718 1.00 81.62 92 LYS A C 1
ATOM 717 O O . LYS A 1 92 ? 25.268 7.118 -54.106 1.00 81.62 92 LYS A O 1
ATOM 722 N N . GLU A 1 93 ? 26.221 5.265 -54.953 1.00 88.12 93 GLU A N 1
ATOM 723 C CA . GLU A 1 93 ? 25.220 4.324 -54.451 1.00 88.12 93 GLU A CA 1
ATOM 724 C C . GLU A 1 93 ? 25.243 4.236 -52.920 1.00 88.12 93 GLU A C 1
ATOM 726 O O . GLU A 1 93 ? 24.213 4.455 -52.283 1.00 88.12 93 GLU A O 1
ATOM 731 N N . ASN A 1 94 ? 26.423 4.054 -52.322 1.00 82.62 94 ASN A N 1
ATOM 732 C CA . ASN A 1 94 ? 26.590 4.040 -50.866 1.00 82.62 94 ASN A CA 1
ATOM 733 C C . ASN A 1 94 ? 26.097 5.336 -50.213 1.00 82.62 94 ASN A C 1
ATOM 735 O O . ASN A 1 94 ? 25.429 5.298 -49.182 1.00 82.62 94 ASN A O 1
ATOM 739 N N . HIS A 1 95 ? 26.372 6.491 -50.827 1.00 80.06 95 HIS A N 1
ATOM 740 C CA . HIS A 1 95 ? 25.868 7.772 -50.338 1.00 80.06 95 HIS A CA 1
ATOM 741 C C . HIS A 1 95 ? 24.337 7.834 -50.351 1.00 80.06 95 HIS A C 1
ATOM 743 O O . HIS A 1 95 ? 23.728 8.253 -49.367 1.00 80.06 95 HIS A O 1
ATOM 749 N N . LYS A 1 96 ? 23.708 7.390 -51.445 1.00 86.81 96 LYS A N 1
ATOM 750 C CA . LYS A 1 96 ? 22.247 7.348 -51.566 1.00 86.81 96 LYS A CA 1
ATOM 751 C C . LYS A 1 96 ? 21.627 6.407 -50.528 1.00 86.81 96 LYS A C 1
ATOM 753 O O . LYS A 1 96 ? 20.628 6.768 -49.911 1.00 86.81 96 LYS A O 1
ATOM 758 N N . ASN A 1 97 ? 22.233 5.243 -50.306 1.00 88.44 97 ASN A N 1
ATOM 759 C CA . ASN A 1 97 ? 21.773 4.282 -49.304 1.00 88.44 97 ASN A CA 1
ATOM 760 C C . ASN A 1 97 ? 21.859 4.875 -47.892 1.00 88.44 97 ASN A C 1
ATOM 762 O O . ASN A 1 97 ? 20.853 4.910 -47.188 1.00 88.44 97 ASN A O 1
ATOM 766 N N . ALA A 1 98 ? 22.997 5.477 -47.531 1.00 83.50 98 ALA A N 1
ATOM 767 C CA . ALA A 1 98 ? 23.166 6.147 -46.241 1.00 83.50 98 ALA A CA 1
ATOM 768 C C . ALA A 1 98 ? 22.176 7.312 -46.040 1.00 83.50 98 ALA A C 1
ATOM 770 O O . ALA A 1 98 ? 21.664 7.525 -44.942 1.00 83.50 98 ALA A O 1
ATOM 771 N N . GLN A 1 99 ? 21.870 8.077 -47.094 1.00 84.94 99 GLN A N 1
ATOM 772 C CA . GLN A 1 99 ? 20.857 9.135 -47.026 1.00 84.94 99 GLN A CA 1
ATOM 773 C C . GLN A 1 99 ? 19.449 8.585 -46.779 1.00 84.94 99 GLN A C 1
ATOM 775 O O . GLN A 1 99 ? 18.700 9.171 -45.996 1.00 84.94 99 GLN A O 1
ATOM 780 N N . ASN A 1 100 ? 19.094 7.474 -47.426 1.00 90.25 100 ASN A N 1
ATOM 781 C CA . ASN A 1 100 ? 17.802 6.822 -47.229 1.00 90.25 100 ASN A CA 1
ATOM 782 C C . ASN A 1 100 ? 17.663 6.276 -45.804 1.00 90.25 100 ASN A C 1
ATOM 784 O O . ASN A 1 100 ? 16.642 6.522 -45.169 1.00 90.25 100 ASN A O 1
ATOM 788 N N . GLU A 1 101 ? 18.696 5.619 -45.273 1.00 89.88 101 GLU A N 1
ATOM 789 C CA . GLU A 1 101 ? 18.712 5.141 -43.884 1.00 89.88 101 GLU A CA 1
ATOM 790 C C . GLU A 1 101 ? 18.534 6.292 -42.888 1.00 89.88 101 GLU A C 1
ATOM 792 O O . GLU A 1 101 ? 17.687 6.226 -42.000 1.00 89.88 101 GLU A O 1
ATOM 797 N N . ILE A 1 102 ? 19.258 7.403 -43.074 1.00 86.62 102 ILE A N 1
ATOM 798 C CA . ILE A 1 102 ? 19.110 8.593 -42.222 1.00 86.62 102 ILE A CA 1
ATOM 799 C C . ILE A 1 102 ? 17.696 9.172 -42.304 1.00 86.62 102 ILE A C 1
ATOM 801 O O . ILE A 1 102 ? 17.197 9.707 -41.313 1.00 86.62 102 ILE A O 1
ATOM 805 N N . LYS A 1 103 ? 17.055 9.118 -43.474 1.00 90.94 103 LYS A N 1
ATOM 806 C CA . LYS A 1 103 ? 15.676 9.582 -43.634 1.00 90.94 103 LYS A CA 1
ATOM 807 C C . LYS A 1 103 ? 14.708 8.704 -42.837 1.00 90.94 103 LYS A C 1
ATOM 809 O O . LYS A 1 103 ? 13.922 9.254 -42.075 1.00 90.94 103 LYS A O 1
ATOM 814 N N . ILE A 1 104 ? 14.819 7.382 -42.963 1.00 93.94 104 ILE A N 1
ATOM 815 C CA . ILE A 1 104 ? 13.977 6.420 -42.235 1.00 93.94 104 ILE A CA 1
ATOM 816 C C . ILE A 1 104 ? 14.143 6.609 -40.723 1.00 93.94 104 ILE A C 1
ATOM 818 O O . ILE A 1 104 ? 13.162 6.831 -40.022 1.00 93.94 104 ILE A O 1
ATOM 822 N N . LEU A 1 105 ? 15.385 6.663 -40.233 1.00 92.12 105 LEU A N 1
ATOM 823 C CA . LEU A 1 105 ? 15.669 6.864 -38.807 1.00 92.12 105 LEU A CA 1
ATOM 824 C C . LEU A 1 105 ? 15.101 8.181 -38.257 1.00 92.12 105 LEU A C 1
ATOM 826 O O . LEU A 1 105 ? 14.770 8.272 -37.077 1.00 92.12 105 LEU A O 1
ATOM 830 N N . LYS A 1 106 ? 14.998 9.228 -39.083 1.00 90.44 106 LYS A N 1
ATOM 831 C CA . LYS A 1 106 ? 14.361 10.488 -38.673 1.00 90.44 106 LYS A CA 1
ATOM 832 C C . LYS A 1 106 ? 12.848 10.358 -38.544 1.00 90.44 106 LYS A C 1
ATOM 834 O O . LYS A 1 106 ? 12.288 10.946 -37.625 1.00 90.44 106 LYS A O 1
ATOM 839 N N . GLU A 1 107 ? 12.207 9.639 -39.458 1.00 93.62 107 GLU A N 1
ATOM 840 C CA . GLU A 1 107 ? 10.762 9.389 -39.414 1.00 93.62 107 GLU A CA 1
ATOM 841 C C . GLU A 1 107 ? 10.408 8.522 -38.194 1.00 93.62 107 GLU A C 1
ATOM 843 O O . GLU A 1 107 ? 9.488 8.857 -37.449 1.00 93.62 107 GLU A O 1
ATOM 848 N N . GLU A 1 108 ? 11.205 7.486 -37.917 1.00 93.94 108 GLU A N 1
ATOM 849 C CA . GLU A 1 108 ? 11.071 6.655 -36.713 1.00 93.94 108 GLU A CA 1
ATOM 850 C C . GLU A 1 108 ? 11.278 7.462 -35.424 1.00 93.94 108 GLU A C 1
ATOM 852 O O . GLU A 1 108 ? 10.494 7.335 -34.484 1.00 93.94 108 GLU A O 1
ATOM 857 N N . LEU A 1 109 ? 12.289 8.339 -35.382 1.00 91.38 109 LEU A N 1
ATOM 858 C CA . LEU A 1 109 ? 12.524 9.195 -34.217 1.00 91.38 109 LEU A CA 1
ATOM 859 C C . LEU A 1 109 ? 11.340 10.134 -33.952 1.00 91.38 109 LEU A C 1
ATOM 861 O O . LEU A 1 109 ? 10.953 10.307 -32.801 1.00 91.38 109 LEU A O 1
ATOM 865 N N . GLN A 1 110 ? 10.748 10.718 -34.996 1.00 92.31 110 GLN A N 1
ATOM 866 C CA . GLN A 1 110 ? 9.570 11.573 -34.838 1.00 92.31 110 GLN A CA 1
ATOM 867 C C . GLN A 1 110 ? 8.374 10.793 -34.292 1.00 92.31 110 GLN A C 1
ATOM 869 O O . GLN A 1 110 ? 7.692 11.283 -33.396 1.00 92.31 110 GLN A O 1
ATOM 874 N N . ALA A 1 111 ? 8.127 9.580 -34.794 1.00 92.56 111 ALA A N 1
ATOM 875 C CA . ALA A 1 111 ? 7.063 8.726 -34.269 1.00 92.56 111 ALA A CA 1
ATOM 876 C C . ALA A 1 111 ? 7.274 8.425 -32.775 1.00 92.56 111 ALA A C 1
ATOM 878 O O . ALA A 1 111 ? 6.349 8.579 -31.978 1.00 92.56 111 ALA A O 1
ATOM 879 N N . PHE A 1 112 ? 8.510 8.103 -32.387 1.00 92.19 112 PHE A N 1
ATOM 880 C CA . PHE A 1 112 ? 8.869 7.877 -30.990 1.00 92.19 112 PH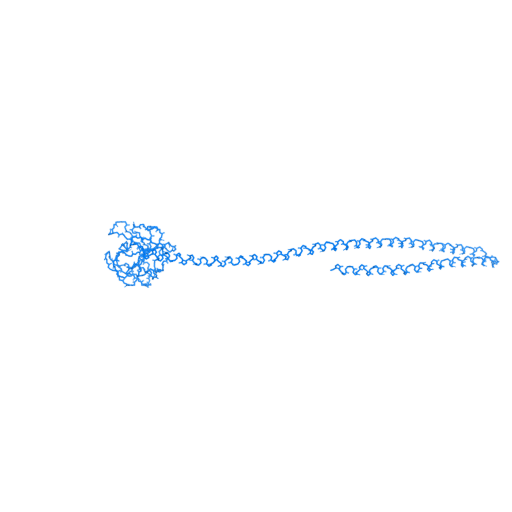E A CA 1
ATOM 881 C C . PHE A 1 112 ? 8.671 9.128 -30.114 1.00 92.19 112 PHE A C 1
ATOM 883 O O . PHE A 1 112 ? 8.158 9.027 -29.002 1.00 92.19 112 PHE A O 1
ATOM 890 N N . GLU A 1 113 ? 9.013 10.324 -30.605 1.00 91.44 113 GLU A N 1
ATOM 891 C CA . GLU A 1 113 ? 8.768 11.583 -29.883 1.00 91.44 113 GLU A CA 1
ATOM 892 C C . GLU A 1 113 ? 7.271 11.805 -29.590 1.00 91.44 113 GLU A C 1
ATOM 894 O O . GLU A 1 113 ? 6.920 12.222 -28.484 1.00 91.44 113 GLU A O 1
ATOM 899 N N . TYR A 1 114 ? 6.377 11.474 -30.531 1.00 90.88 114 TYR A N 1
ATOM 900 C CA . TYR A 1 114 ? 4.927 11.542 -30.300 1.00 90.88 114 TYR A CA 1
ATOM 901 C C . TYR A 1 114 ? 4.449 10.544 -29.238 1.00 90.88 114 TYR A C 1
ATOM 903 O O . TYR A 1 114 ? 3.599 10.891 -28.414 1.00 90.88 114 TYR A O 1
ATOM 911 N N . GLU A 1 115 ? 4.992 9.325 -29.222 1.00 91.19 115 GLU A N 1
ATOM 912 C CA . GLU A 1 115 ? 4.659 8.329 -28.196 1.00 91.19 115 GLU A CA 1
ATOM 913 C C . GLU A 1 115 ? 5.097 8.785 -26.798 1.00 91.19 115 GLU A C 1
ATOM 915 O O . GLU A 1 115 ? 4.323 8.684 -25.842 1.00 91.19 115 GLU A O 1
ATOM 920 N N . VAL A 1 116 ? 6.298 9.362 -26.678 1.00 90.12 116 VAL A N 1
ATOM 921 C CA . VAL A 1 116 ? 6.816 9.897 -25.408 1.00 90.12 116 VAL A CA 1
ATOM 922 C C . VAL A 1 116 ? 5.927 11.022 -24.864 1.00 90.12 116 VAL A C 1
ATOM 924 O O . VAL A 1 116 ? 5.625 11.032 -23.671 1.00 90.12 116 VAL A O 1
ATOM 927 N N . LEU A 1 117 ? 5.421 11.917 -25.720 1.00 88.75 117 LEU A N 1
ATOM 928 C CA . LEU A 1 117 ? 4.462 12.951 -25.301 1.00 88.75 117 LEU A CA 1
ATOM 929 C C . LEU A 1 117 ? 3.162 12.350 -24.741 1.00 88.75 117 LEU A C 1
ATOM 931 O O . LEU A 1 117 ? 2.598 12.867 -23.773 1.00 88.75 117 LEU A O 1
ATOM 935 N N . GLY A 1 118 ? 2.692 11.235 -25.309 1.00 87.44 118 GLY A N 1
ATOM 936 C CA . GLY A 1 118 ? 1.542 10.497 -24.782 1.00 87.44 118 GLY A CA 1
ATOM 937 C C . GLY A 1 118 ? 1.775 9.971 -23.360 1.00 87.44 118 GLY A C 1
ATOM 938 O O . GLY A 1 118 ? 0.879 10.050 -22.514 1.00 87.44 118 GLY A O 1
ATOM 939 N N . ILE A 1 119 ? 2.991 9.498 -23.068 1.00 88.88 119 ILE A N 1
ATOM 940 C CA . ILE A 1 119 ? 3.384 9.022 -21.732 1.00 88.88 119 ILE A CA 1
ATOM 941 C C . ILE A 1 119 ? 3.352 10.166 -20.705 1.00 88.88 119 ILE A C 1
ATOM 943 O O . ILE A 1 119 ? 2.866 9.969 -19.589 1.00 88.88 119 ILE A O 1
ATOM 947 N N . ASP A 1 120 ? 3.794 11.371 -21.070 1.00 88.75 120 ASP A N 1
ATOM 948 C CA . ASP A 1 120 ? 3.757 12.532 -20.170 1.00 88.75 120 ASP A CA 1
ATOM 949 C C . ASP A 1 120 ? 2.323 12.934 -19.793 1.00 88.75 120 ASP A C 1
ATOM 951 O O . ASP A 1 120 ? 2.037 13.219 -18.625 1.00 88.75 120 ASP A O 1
ATOM 955 N N . HIS A 1 121 ? 1.386 12.883 -20.744 1.00 88.06 121 HIS A N 1
ATOM 956 C CA . HIS A 1 121 ? -0.032 13.116 -20.455 1.00 88.06 121 HIS A CA 1
ATOM 957 C C . HIS A 1 121 ? -0.608 12.073 -19.491 1.00 88.06 121 HIS A C 1
ATOM 959 O O . HIS A 1 121 ? -1.325 12.433 -18.551 1.00 88.06 121 HIS A O 1
ATOM 965 N N . LEU A 1 122 ? -0.269 10.793 -19.683 1.00 90.94 122 LEU A N 1
ATOM 966 C CA . LEU A 1 122 ? -0.681 9.723 -18.772 1.00 90.94 122 LEU A CA 1
ATOM 967 C C . LEU A 1 122 ? -0.118 9.936 -17.362 1.00 90.94 122 LEU A C 1
ATOM 969 O O . LEU A 1 122 ? -0.848 9.782 -16.386 1.00 90.94 122 LEU A O 1
ATOM 973 N N . LYS A 1 123 ? 1.139 10.375 -17.241 1.00 92.12 123 LYS A N 1
ATOM 974 C CA . LYS A 1 123 ? 1.771 10.679 -15.950 1.00 92.12 123 LYS A CA 1
ATOM 975 C C . LYS A 1 123 ? 1.030 11.776 -15.180 1.00 92.12 123 LYS A C 1
ATOM 977 O O . LYS A 1 123 ? 0.832 11.651 -13.972 1.00 92.12 123 LYS A O 1
ATOM 982 N N . VAL A 1 124 ? 0.586 12.831 -15.865 1.00 91.44 124 VAL A N 1
ATOM 983 C CA . VAL A 1 124 ? -0.222 13.899 -15.248 1.00 91.44 124 VAL A CA 1
ATOM 984 C C . VAL A 1 124 ? -1.586 13.370 -14.799 1.00 91.44 124 VAL A C 1
ATOM 986 O O . VAL A 1 124 ? -2.027 13.668 -13.688 1.00 91.44 124 VAL A O 1
ATOM 989 N N . ALA A 1 125 ? -2.247 12.558 -15.630 1.00 91.62 125 ALA A N 1
ATOM 990 C CA . ALA A 1 125 ? -3.534 11.957 -15.284 1.00 91.62 125 ALA A CA 1
ATOM 991 C C . ALA A 1 125 ? -3.430 11.048 -14.046 1.00 91.62 125 ALA A C 1
ATOM 993 O O . ALA A 1 125 ? -4.265 11.153 -13.147 1.00 91.62 125 ALA A O 1
ATOM 994 N N . MET A 1 126 ? -2.376 10.229 -13.962 1.00 90.31 126 MET A N 1
ATOM 995 C CA . MET A 1 126 ? -2.088 9.395 -12.791 1.00 90.31 126 MET A CA 1
ATOM 996 C C . MET A 1 126 ? -1.866 10.239 -11.530 1.00 90.31 126 MET A C 1
ATOM 998 O O . MET A 1 126 ? -2.472 9.962 -10.500 1.00 90.31 126 MET A O 1
ATOM 1002 N N . GLY A 1 127 ? -1.095 11.330 -11.618 1.00 91.75 127 GLY A N 1
ATOM 1003 C CA . GLY A 1 127 ? -0.885 12.229 -10.476 1.00 91.75 127 GLY A CA 1
ATOM 1004 C C . GLY A 1 127 ? -2.184 12.849 -9.941 1.00 91.75 127 GLY A C 1
ATOM 1005 O O . GLY A 1 127 ? -2.371 12.964 -8.731 1.00 91.75 127 GLY A O 1
ATOM 1006 N N . ASN A 1 128 ? -3.128 13.194 -10.822 1.00 91.88 128 ASN A N 1
ATOM 1007 C CA . ASN A 1 128 ? -4.446 13.678 -10.401 1.00 91.88 128 ASN A CA 1
ATOM 1008 C C . ASN A 1 128 ? -5.278 12.578 -9.722 1.00 91.88 128 ASN A C 1
ATOM 1010 O O . ASN A 1 128 ? -5.987 12.858 -8.753 1.00 91.88 128 ASN A O 1
ATOM 1014 N N . GLN A 1 129 ? -5.195 11.336 -10.208 1.00 93.62 129 GLN A N 1
ATOM 1015 C CA . GLN A 1 129 ? -5.867 10.195 -9.582 1.00 93.62 129 GLN A CA 1
ATOM 1016 C C . GLN A 1 129 ? -5.317 9.912 -8.178 1.00 93.62 129 GLN A C 1
ATOM 1018 O O . GLN A 1 129 ? -6.113 9.688 -7.265 1.00 93.62 129 GLN A O 1
ATOM 1023 N N . ASP A 1 130 ? -4.003 10.019 -7.971 1.00 93.56 130 ASP A N 1
ATOM 1024 C CA . ASP A 1 130 ? -3.376 9.854 -6.653 1.00 93.56 130 ASP A CA 1
ATOM 1025 C C . ASP A 1 130 ? -3.885 10.890 -5.636 1.00 93.56 130 ASP A C 1
ATOM 1027 O O . ASP A 1 130 ? -4.182 10.557 -4.488 1.00 93.56 130 ASP A O 1
ATOM 1031 N N . ILE A 1 131 ? -4.073 12.147 -6.057 1.00 93.81 131 ILE A N 1
ATOM 1032 C CA . ILE A 1 131 ? -4.648 13.199 -5.200 1.00 93.81 131 ILE A CA 1
ATOM 1033 C C . ILE A 1 131 ? -6.088 12.851 -4.795 1.00 93.81 131 ILE A C 1
ATOM 1035 O O . ILE A 1 131 ? -6.472 13.012 -3.632 1.00 93.81 131 ILE A O 1
ATOM 1039 N N . VAL A 1 132 ? -6.906 12.374 -5.739 1.00 94.88 132 VAL A N 1
ATOM 1040 C CA . VAL A 1 132 ? -8.295 11.965 -5.462 1.00 94.88 132 VAL A CA 1
ATOM 1041 C C . VAL A 1 132 ? -8.336 10.768 -4.511 1.00 94.88 132 VAL A C 1
ATOM 1043 O O . VAL A 1 132 ? -9.165 10.745 -3.594 1.00 94.88 132 VAL A O 1
ATOM 1046 N N . LEU A 1 133 ? -7.436 9.801 -4.694 1.00 94.56 133 LEU A N 1
ATOM 1047 C CA . LEU A 1 133 ? -7.319 8.637 -3.824 1.00 94.56 133 LEU A CA 1
ATOM 1048 C C . LEU A 1 133 ? -6.950 9.049 -2.394 1.00 94.56 133 LEU A C 1
ATOM 1050 O O . LEU A 1 133 ? -7.662 8.670 -1.466 1.00 94.56 133 LEU A O 1
ATOM 1054 N N . ASN A 1 134 ? -5.930 9.892 -2.216 1.00 94.75 134 ASN A N 1
ATOM 1055 C CA . ASN A 1 134 ? -5.507 10.367 -0.893 1.00 94.75 134 ASN A CA 1
ATOM 1056 C C . ASN A 1 134 ? -6.637 11.103 -0.155 1.00 94.75 134 ASN A C 1
ATOM 1058 O O . ASN A 1 134 ? -6.954 10.773 0.985 1.00 94.75 134 ASN A O 1
ATOM 1062 N N . ASN A 1 135 ? -7.345 12.007 -0.839 1.00 95.31 135 ASN A N 1
ATOM 1063 C CA . ASN A 1 135 ? -8.504 12.697 -0.261 1.00 95.31 135 ASN A CA 1
ATOM 1064 C C . ASN A 1 135 ? -9.637 11.736 0.140 1.00 95.31 135 ASN A C 1
ATOM 1066 O O . ASN A 1 135 ? -10.409 12.017 1.060 1.00 95.31 135 ASN A O 1
ATOM 1070 N N . THR A 1 136 ? -9.789 10.624 -0.581 1.00 95.75 136 THR A N 1
ATOM 1071 C CA . THR A 1 136 ? -10.792 9.600 -0.266 1.00 95.75 136 THR A CA 1
ATOM 1072 C C . THR A 1 136 ? -10.370 8.798 0.962 1.00 95.75 136 THR A C 1
ATOM 1074 O O . THR A 1 136 ? -11.195 8.590 1.851 1.00 95.75 136 THR A O 1
ATOM 1077 N N . VAL A 1 137 ? -9.092 8.419 1.060 1.00 97.00 137 VAL A N 1
ATOM 1078 C CA . VAL A 1 137 ? -8.522 7.737 2.231 1.00 97.00 137 VAL A CA 1
ATOM 1079 C C . VAL A 1 137 ? -8.686 8.585 3.494 1.00 97.00 137 VAL A C 1
ATOM 1081 O O . VAL A 1 137 ? -9.186 8.083 4.498 1.00 97.00 137 VAL A O 1
ATOM 1084 N N . ASP A 1 138 ? -8.394 9.885 3.438 1.00 96.31 138 ASP A N 1
ATOM 1085 C CA . ASP A 1 138 ? -8.552 10.781 4.594 1.00 96.31 138 ASP A CA 1
ATOM 1086 C C . ASP A 1 138 ? -10.005 10.865 5.086 1.00 96.31 138 ASP A C 1
ATOM 1088 O O . ASP A 1 138 ? -10.284 10.863 6.293 1.00 96.31 138 ASP A O 1
ATOM 1092 N N . LYS A 1 139 ? -10.963 10.887 4.151 1.00 96.38 139 LYS A N 1
ATOM 1093 C CA . LYS A 1 139 ? -12.393 10.848 4.485 1.00 96.38 139 LYS A CA 1
ATOM 1094 C C . LYS A 1 139 ? -12.773 9.527 5.144 1.00 96.38 139 LYS A C 1
ATOM 1096 O O . LYS A 1 139 ? -13.495 9.554 6.137 1.00 96.38 139 LYS A O 1
ATOM 1101 N N . VAL A 1 140 ? -12.290 8.398 4.623 1.00 96.50 140 VAL A N 1
ATOM 1102 C CA . VAL A 1 140 ? -12.542 7.067 5.198 1.00 96.50 140 VAL A CA 1
ATOM 1103 C C . VAL A 1 140 ? -11.983 6.974 6.618 1.00 96.50 140 VAL A C 1
ATOM 1105 O O . VAL A 1 140 ? -12.731 6.611 7.523 1.00 96.50 140 VAL A O 1
ATOM 1108 N N . ASN A 1 141 ? -10.745 7.417 6.846 1.00 95.81 141 ASN A N 1
ATOM 1109 C CA . ASN A 1 141 ? -10.137 7.452 8.182 1.00 95.81 141 ASN A CA 1
ATOM 1110 C C . ASN A 1 141 ? -10.964 8.308 9.156 1.00 95.81 141 ASN A C 1
ATOM 1112 O O . ASN A 1 141 ? -11.211 7.928 10.299 1.00 95.81 141 ASN A O 1
ATOM 1116 N N . THR A 1 142 ? -11.463 9.456 8.689 1.00 96.75 142 THR A N 1
ATOM 1117 C CA . THR A 1 142 ? -12.341 10.320 9.491 1.00 96.75 142 THR A CA 1
ATOM 1118 C C . THR A 1 142 ? -13.666 9.631 9.835 1.00 96.75 142 THR A C 1
ATOM 1120 O O . THR A 1 142 ? -14.180 9.791 10.945 1.00 96.75 142 THR A O 1
ATOM 1123 N N . PHE A 1 143 ? -14.247 8.878 8.896 1.00 96.81 143 PHE A N 1
ATOM 1124 C CA . PHE A 1 143 ? -15.465 8.105 9.143 1.00 96.81 143 PHE A CA 1
ATOM 1125 C C . PHE A 1 143 ? -15.239 6.974 10.144 1.00 96.81 143 PHE A C 1
ATOM 1127 O O . PHE A 1 143 ? -16.098 6.767 10.997 1.00 96.81 143 PHE A O 1
ATOM 1134 N N . GLU A 1 144 ? -14.102 6.284 10.080 1.00 96.44 144 GLU A N 1
ATOM 1135 C CA . GLU A 1 144 ? -13.754 5.209 11.012 1.00 96.44 144 GLU A CA 1
ATOM 1136 C C . GLU A 1 144 ? -13.666 5.720 12.455 1.00 96.44 144 GLU A C 1
ATOM 1138 O O . GLU A 1 144 ? -14.292 5.148 13.348 1.00 96.44 144 GLU A O 1
ATOM 1143 N N . ILE A 1 145 ? -12.997 6.858 12.671 1.00 96.25 145 ILE A N 1
ATOM 1144 C CA . ILE A 1 145 ? -12.916 7.504 13.992 1.00 96.25 145 ILE A CA 1
ATOM 1145 C C . ILE A 1 145 ? -14.321 7.835 14.516 1.00 96.25 145 ILE A C 1
ATOM 1147 O O . ILE A 1 145 ? -14.682 7.441 15.625 1.00 96.25 145 ILE A O 1
ATOM 1151 N N . LYS A 1 146 ? -15.153 8.494 13.696 1.00 96.56 146 LYS A N 1
ATOM 1152 C CA . LYS A 1 146 ? -16.531 8.848 14.082 1.00 96.56 146 LYS A CA 1
ATOM 1153 C C . LYS A 1 146 ? -17.386 7.620 14.380 1.00 96.56 146 LYS A C 1
ATOM 1155 O O . LYS A 1 146 ? -18.213 7.656 15.287 1.00 96.56 146 LYS A O 1
ATOM 1160 N N . LEU A 1 147 ? -17.216 6.543 13.615 1.00 96.06 147 LEU A N 1
ATOM 1161 C CA . LEU A 1 147 ? -17.930 5.294 13.846 1.00 96.06 147 LEU A CA 1
ATOM 1162 C C . LEU A 1 147 ? -17.517 4.669 15.184 1.00 96.06 147 LEU A C 1
ATOM 1164 O O . LEU A 1 147 ? -18.391 4.225 15.928 1.00 96.06 147 LEU A O 1
ATOM 1168 N N . GLY A 1 148 ? -16.225 4.700 15.518 1.00 93.69 148 GLY A N 1
ATOM 1169 C CA . GLY A 1 148 ? -15.712 4.282 16.823 1.00 93.69 148 GLY A CA 1
ATOM 1170 C C . GLY A 1 148 ? -16.319 5.084 17.979 1.00 93.69 148 GLY A C 1
ATOM 1171 O O . GLY A 1 148 ? -16.788 4.498 18.956 1.00 93.69 148 GLY A O 1
ATOM 1172 N N . ASP A 1 149 ? -16.411 6.409 17.843 1.00 94.44 149 ASP A N 1
ATOM 1173 C CA . ASP A 1 149 ? -17.039 7.279 18.848 1.00 94.44 149 ASP A CA 1
ATOM 1174 C C . ASP A 1 149 ? -18.533 6.971 19.031 1.00 94.44 149 ASP A C 1
ATOM 1176 O O . ASP A 1 149 ? -19.039 6.933 20.159 1.00 94.44 149 ASP A O 1
ATOM 1180 N N . ILE A 1 150 ? -19.248 6.697 17.934 1.00 94.62 150 ILE A N 1
ATOM 1181 C CA . ILE A 1 150 ? -20.661 6.296 17.975 1.00 94.62 150 ILE A CA 1
ATOM 1182 C C . ILE A 1 150 ? -20.811 4.934 18.661 1.00 94.62 150 ILE A C 1
ATOM 1184 O O . ILE A 1 150 ? -21.674 4.780 19.525 1.00 94.62 150 ILE A O 1
ATOM 1188 N N . GLN A 1 151 ? -19.969 3.955 18.320 1.00 92.25 151 GLN A N 1
ATOM 1189 C CA . GLN A 1 151 ? -19.982 2.627 18.943 1.00 92.25 151 GLN A CA 1
ATOM 1190 C C . GLN A 1 151 ? -19.714 2.703 20.447 1.00 92.25 151 GLN A C 1
ATOM 1192 O O . GLN A 1 151 ? -20.413 2.057 21.235 1.00 92.25 151 GLN A O 1
ATOM 1197 N N . LYS A 1 152 ? -18.741 3.525 20.856 1.00 89.56 152 LYS A N 1
ATOM 1198 C CA . LYS A 1 152 ? -18.456 3.785 22.267 1.00 89.56 152 LYS A CA 1
ATOM 1199 C C . LYS A 1 152 ? -19.665 4.414 22.958 1.00 89.56 152 LYS A C 1
ATOM 1201 O O . LYS A 1 152 ? -20.133 3.881 23.957 1.00 89.56 152 LYS A O 1
ATOM 1206 N N . THR A 1 153 ? -20.230 5.471 22.375 1.00 92.06 153 THR A N 1
ATOM 1207 C CA . THR A 1 153 ? -21.421 6.156 22.909 1.00 92.06 153 THR A CA 1
ATOM 1208 C C . THR A 1 153 ? -22.603 5.199 23.081 1.00 92.06 153 THR A C 1
ATOM 1210 O O . THR A 1 153 ? -23.276 5.211 24.111 1.00 92.06 153 THR A O 1
ATOM 1213 N N . PHE A 1 154 ? -22.846 4.333 22.095 1.00 92.00 154 PHE A N 1
ATOM 1214 C CA . PHE A 1 154 ? -23.915 3.338 22.153 1.00 92.00 154 PHE A CA 1
ATOM 1215 C C . PHE A 1 154 ? -23.675 2.293 23.249 1.00 92.00 154 PHE A C 1
ATOM 1217 O O . PHE A 1 154 ? -24.605 1.916 23.967 1.00 92.00 154 PHE A O 1
ATOM 1224 N N . THR A 1 155 ? -22.428 1.848 23.409 1.00 89.06 155 THR A N 1
ATOM 1225 C CA . THR A 1 155 ? -22.031 0.933 24.486 1.00 89.06 155 THR A CA 1
ATOM 1226 C C . THR A 1 155 ? -22.251 1.586 25.851 1.00 89.06 155 THR A C 1
ATOM 1228 O O . THR A 1 155 ? -22.906 0.999 26.711 1.00 89.06 155 THR A O 1
ATOM 1231 N N . ASP A 1 156 ? -21.801 2.829 26.028 1.00 88.75 156 ASP A N 1
ATOM 1232 C CA . ASP A 1 156 ? -21.943 3.580 27.277 1.00 88.75 156 ASP A CA 1
ATOM 1233 C C . ASP A 1 156 ? -23.413 3.804 27.647 1.00 88.75 156 ASP A C 1
ATOM 1235 O O . ASP A 1 156 ? -23.788 3.610 28.808 1.00 88.75 156 ASP A O 1
ATOM 1239 N N . PHE A 1 157 ? -24.251 4.143 26.659 1.00 92.00 157 PHE A N 1
ATOM 1240 C CA . PHE A 1 157 ? -25.701 4.252 26.821 1.00 92.00 157 PHE A CA 1
ATOM 1241 C C . PHE A 1 157 ? -26.325 2.911 27.214 1.00 92.00 157 PHE A C 1
ATOM 1243 O O . PHE A 1 157 ? -27.112 2.857 28.157 1.00 92.00 157 PHE A O 1
ATOM 1250 N N . THR A 1 158 ? -25.941 1.819 26.545 1.00 91.19 158 THR A N 1
ATOM 1251 C CA . THR A 1 158 ? -26.444 0.470 26.845 1.00 91.19 158 THR A CA 1
ATOM 1252 C C . THR A 1 158 ? -26.150 0.086 28.293 1.00 91.19 158 THR A C 1
ATOM 1254 O O . THR A 1 158 ? -27.042 -0.381 28.998 1.00 91.19 158 THR A O 1
ATOM 1257 N N . VAL A 1 159 ? -24.931 0.337 28.773 1.00 89.69 159 VAL A N 1
ATOM 1258 C CA . VAL A 1 159 ? -24.538 0.078 30.168 1.00 89.69 159 VAL A CA 1
ATOM 1259 C C . VAL A 1 159 ? -25.309 0.967 31.151 1.00 89.69 159 VAL A C 1
ATOM 1261 O O . VAL A 1 159 ? -25.634 0.537 32.261 1.00 89.69 159 VAL A O 1
ATOM 1264 N N . GLU A 1 160 ? -25.643 2.195 30.755 1.00 88.56 160 GLU A N 1
ATOM 1265 C CA . GLU A 1 160 ? -26.421 3.113 31.586 1.00 88.56 160 GLU A CA 1
ATOM 1266 C C . GLU A 1 160 ? -27.865 2.634 31.771 1.00 88.56 160 GLU A C 1
ATOM 1268 O O . GLU A 1 160 ? -28.383 2.632 32.890 1.00 88.56 160 GLU A O 1
ATOM 1273 N N . VAL A 1 161 ? -28.501 2.149 30.703 1.00 89.62 161 VAL A N 1
ATOM 1274 C CA . VAL A 1 161 ? -29.914 1.736 30.728 1.00 89.62 161 VAL A CA 1
ATOM 1275 C C . VAL A 1 161 ? -30.126 0.249 31.023 1.00 89.62 161 VAL A C 1
ATOM 1277 O O . VAL A 1 161 ? -31.262 -0.156 31.267 1.00 89.62 161 VAL A O 1
ATOM 1280 N N . MET A 1 162 ? -29.067 -0.572 31.050 1.00 90.12 162 MET A N 1
ATOM 1281 C CA . MET A 1 162 ? -29.202 -2.013 31.294 1.00 90.12 162 MET A CA 1
ATOM 1282 C C . MET A 1 162 ? -29.830 -2.319 32.658 1.00 90.12 162 MET A C 1
ATOM 1284 O O . MET A 1 162 ? -29.605 -1.620 33.659 1.00 90.12 162 MET A O 1
ATOM 1288 N N . SER A 1 163 ? -30.582 -3.417 32.700 1.00 88.44 163 SER A N 1
ATOM 1289 C CA . SER A 1 163 ? -31.128 -3.982 33.935 1.00 88.44 163 SER A CA 1
ATOM 1290 C C . SER A 1 163 ? -30.060 -4.752 34.732 1.00 88.44 163 SER A C 1
ATOM 1292 O O . SER A 1 163 ? -29.000 -5.100 34.215 1.00 88.44 163 SER A O 1
ATOM 1294 N N . LYS A 1 164 ? -30.342 -5.069 36.004 1.00 86.44 164 LYS A N 1
ATOM 1295 C CA . LYS A 1 164 ? -29.437 -5.840 36.885 1.00 86.44 164 LYS A CA 1
ATOM 1296 C C . LYS A 1 164 ? -29.181 -7.287 36.419 1.00 86.44 164 LYS A C 1
ATOM 1298 O O . LYS A 1 164 ? -28.197 -7.895 36.837 1.00 86.44 164 LYS A O 1
ATOM 1303 N N . ILE A 1 165 ? -30.052 -7.840 35.573 1.00 85.44 165 ILE A N 1
ATOM 1304 C CA . ILE A 1 165 ? -29.977 -9.232 35.092 1.00 85.44 165 ILE A CA 1
ATOM 1305 C C . ILE A 1 165 ? -29.324 -9.364 33.709 1.00 85.44 165 ILE A C 1
ATOM 1307 O O . ILE A 1 165 ? -29.059 -10.475 33.262 1.00 85.44 165 ILE A O 1
ATOM 1311 N N . GLN A 1 166 ? -29.075 -8.248 33.022 1.00 92.56 166 GLN A N 1
ATOM 1312 C CA . GLN A 1 166 ? -28.541 -8.239 31.665 1.00 92.56 166 GLN A CA 1
ATOM 1313 C C . GLN A 1 166 ? -27.011 -8.166 31.674 1.00 92.56 166 GLN A C 1
ATOM 1315 O O . GLN A 1 166 ? -26.433 -7.322 32.356 1.00 92.56 166 GLN A O 1
ATOM 1320 N N . TRP A 1 167 ? -26.370 -9.012 30.866 1.00 94.50 167 TRP A N 1
ATOM 1321 C CA . TRP A 1 167 ? -24.939 -8.937 30.571 1.00 94.50 167 TRP A CA 1
ATOM 1322 C C . TRP A 1 167 ? -24.696 -8.136 29.294 1.00 94.50 167 TRP A C 1
ATOM 1324 O O . TRP A 1 167 ? -25.359 -8.357 28.280 1.00 94.50 167 TRP A O 1
ATOM 1334 N N . VAL A 1 168 ? -23.726 -7.226 29.337 1.00 94.31 168 VAL A N 1
ATOM 1335 C CA . VAL A 1 168 ? -23.324 -6.387 28.202 1.00 94.31 168 VAL A CA 1
ATOM 1336 C C . VAL A 1 168 ? -21.843 -6.629 27.910 1.00 94.31 168 VAL A C 1
ATOM 1338 O O . VAL A 1 168 ? -21.039 -6.559 28.845 1.00 94.31 168 VAL A O 1
ATOM 1341 N N . PRO A 1 169 ? -21.453 -6.917 26.651 1.00 94.12 169 PRO A N 1
ATOM 1342 C CA . PRO A 1 169 ? -20.047 -6.974 26.267 1.00 94.12 169 PRO A CA 1
ATOM 1343 C C . PRO A 1 169 ? -19.371 -5.640 26.577 1.00 94.12 169 PRO A C 1
ATOM 1345 O O . PRO A 1 169 ? -19.812 -4.593 26.108 1.00 94.12 169 PRO A O 1
ATOM 1348 N N . TYR A 1 170 ? -18.314 -5.669 27.380 1.00 94.12 170 TYR A N 1
ATOM 1349 C CA . TYR A 1 170 ? -17.629 -4.452 27.795 1.00 94.12 170 TYR A CA 1
ATOM 1350 C C . TYR A 1 170 ? -16.194 -4.778 28.185 1.00 94.12 170 TYR A C 1
ATOM 1352 O O . TYR A 1 170 ? -15.942 -5.608 29.060 1.00 94.12 170 TYR A O 1
ATOM 1360 N N . ASN A 1 171 ? -15.239 -4.133 27.522 1.00 92.94 171 ASN A N 1
ATOM 1361 C CA . ASN A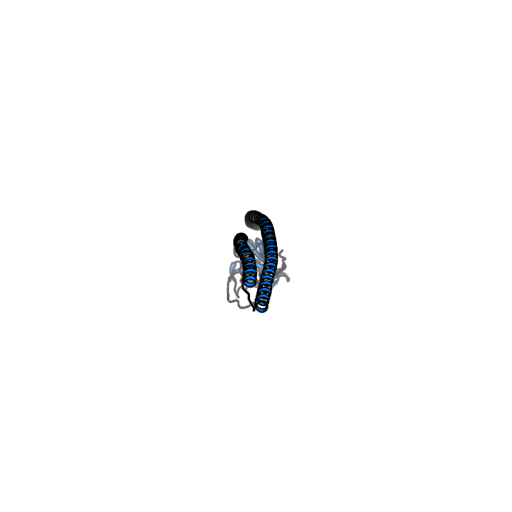 1 171 ? -13.823 -4.404 27.728 1.00 92.94 171 ASN A CA 1
ATOM 1362 C C . ASN A 1 171 ? -13.268 -3.568 28.890 1.00 92.94 171 ASN A C 1
ATOM 1364 O O . ASN A 1 171 ? -12.603 -2.558 28.680 1.00 92.94 171 ASN A O 1
ATOM 1368 N N . PHE A 1 172 ? -13.575 -3.975 30.121 1.00 94.19 172 PHE A N 1
ATOM 1369 C CA . PHE A 1 172 ? -13.100 -3.292 31.324 1.00 94.19 172 PHE A CA 1
ATOM 1370 C C . PHE A 1 172 ? -11.645 -3.633 31.674 1.00 94.19 172 PHE A C 1
ATOM 1372 O O . PHE A 1 172 ? -11.148 -4.727 31.381 1.00 94.19 172 PHE A O 1
ATOM 1379 N N . SER A 1 173 ? -10.986 -2.716 32.380 1.00 94.56 173 SER A N 1
ATOM 1380 C CA . SER A 1 173 ? -9.684 -2.948 33.011 1.00 94.56 173 SER A CA 1
ATOM 1381 C C . SER A 1 173 ? -9.858 -3.716 34.319 1.00 94.56 173 SER A C 1
ATOM 1383 O O . SER A 1 173 ? -10.713 -3.370 35.131 1.00 94.56 173 SER A O 1
ATOM 1385 N N . ASN A 1 174 ? -9.048 -4.748 34.544 1.00 93.00 174 ASN A N 1
ATOM 1386 C CA . ASN A 1 174 ? -9.141 -5.604 35.727 1.00 93.00 174 ASN A CA 1
ATOM 1387 C C . ASN A 1 174 ? -7.775 -5.882 36.352 1.00 93.00 174 ASN A C 1
ATOM 1389 O O . ASN A 1 174 ? -6.748 -5.781 35.680 1.00 93.00 174 ASN A O 1
ATOM 1393 N N . SER A 1 175 ? -7.763 -6.258 37.630 1.00 85.62 175 SER A N 1
ATOM 1394 C CA . SER A 1 175 ? -6.560 -6.769 38.286 1.00 85.62 175 SER A CA 1
ATOM 1395 C C . SER A 1 175 ? -6.109 -8.088 37.645 1.00 85.62 175 SER A C 1
ATOM 1397 O O . SER A 1 175 ? -6.922 -8.925 37.247 1.00 85.62 175 SER A O 1
ATOM 1399 N N . ILE A 1 176 ? -4.792 -8.263 37.520 1.00 80.44 176 ILE A N 1
ATOM 1400 C CA . ILE A 1 176 ? -4.151 -9.425 36.872 1.00 80.44 176 ILE A CA 1
ATOM 1401 C C . ILE A 1 176 ? -3.532 -10.343 37.941 1.00 80.44 176 ILE A C 1
ATOM 1403 O O . ILE A 1 176 ? -2.498 -10.963 37.733 1.00 80.44 176 ILE A O 1
ATOM 1407 N N . PHE A 1 177 ? -4.107 -10.395 39.147 1.00 80.81 177 PHE A N 1
ATOM 1408 C CA . PHE A 1 177 ? -3.471 -11.132 40.241 1.00 80.81 177 PHE A CA 1
ATOM 1409 C C . PHE A 1 177 ? -3.538 -12.641 40.019 1.00 80.81 177 PHE A C 1
ATOM 1411 O O . PHE A 1 177 ? -2.540 -13.344 40.169 1.00 80.81 177 PHE A O 1
ATOM 1418 N N . ARG A 1 178 ? -4.717 -13.145 39.639 1.00 81.06 178 ARG A N 1
ATOM 1419 C CA . ARG A 1 178 ? -4.885 -14.546 39.256 1.00 81.06 178 ARG A CA 1
ATOM 1420 C C . ARG A 1 178 ? -6.101 -14.735 38.360 1.00 81.06 178 ARG A C 1
ATOM 1422 O O . ARG A 1 178 ? -7.240 -14.611 38.815 1.00 81.06 178 ARG A O 1
ATOM 1429 N N . ASN A 1 179 ? -5.850 -15.095 37.108 1.00 85.81 179 ASN A N 1
ATOM 1430 C CA . ASN A 1 179 ? -6.878 -15.241 36.091 1.00 85.81 179 ASN A CA 1
ATOM 1431 C C . ASN A 1 179 ? -6.451 -16.278 35.045 1.00 85.81 179 ASN A C 1
ATOM 1433 O O . ASN A 1 179 ? -5.502 -16.050 34.308 1.00 85.81 179 ASN A O 1
ATOM 1437 N N . ASN A 1 180 ? -7.169 -17.398 34.949 1.00 89.06 180 ASN A N 1
ATOM 1438 C CA . ASN A 1 180 ? -6.891 -18.415 33.924 1.00 89.06 180 ASN A CA 1
ATOM 1439 C C . ASN A 1 180 ? -7.736 -18.225 32.652 1.00 89.06 180 ASN A C 1
ATOM 1441 O O . ASN A 1 180 ? -7.729 -19.089 31.779 1.00 89.06 180 ASN A O 1
ATOM 1445 N N . CYS A 1 181 ? -8.473 -17.117 32.555 1.00 90.69 181 CYS A N 1
ATOM 1446 C CA . CYS A 1 181 ? -9.338 -16.780 31.425 1.00 90.69 181 CYS A CA 1
ATOM 1447 C C . CYS A 1 181 ? -8.764 -15.634 30.569 1.00 90.69 181 CYS A C 1
ATOM 1449 O O . CYS A 1 181 ? -9.516 -14.900 29.923 1.00 90.69 181 CYS A O 1
ATOM 1451 N N . GLU A 1 182 ? -7.442 -15.428 30.581 1.00 90.12 182 GLU A N 1
ATOM 1452 C CA . GLU A 1 182 ? -6.775 -14.384 29.792 1.00 90.12 182 GLU A CA 1
ATOM 1453 C C . GLU A 1 182 ? -7.108 -14.478 28.293 1.00 90.12 182 GLU A C 1
ATOM 1455 O O . GLU A 1 182 ? -7.269 -15.561 27.738 1.00 90.12 182 GLU A O 1
ATOM 1460 N N . GLY A 1 183 ? -7.289 -13.324 27.638 1.00 90.00 183 GLY A N 1
ATOM 1461 C CA . GLY A 1 183 ? -7.745 -13.245 26.240 1.00 90.00 183 GLY A CA 1
ATOM 1462 C C . GLY A 1 183 ? -9.237 -13.544 26.019 1.00 90.00 183 GLY A C 1
ATOM 1463 O O . GLY A 1 183 ? -9.751 -13.318 24.925 1.00 90.00 183 GLY A O 1
ATOM 1464 N N . GLY A 1 184 ? -9.948 -14.009 27.049 1.00 94.50 184 GLY A N 1
ATOM 1465 C CA . GLY A 1 184 ? -11.388 -14.247 27.022 1.00 94.50 184 GLY A CA 1
ATOM 1466 C C . GLY A 1 184 ? -12.245 -12.994 26.823 1.00 94.50 184 GLY A C 1
ATOM 1467 O O . GLY A 1 184 ? -11.851 -11.880 27.179 1.00 94.50 184 GLY A O 1
ATOM 1468 N N . LYS A 1 185 ? -13.467 -13.184 26.304 1.00 96.56 185 LYS A N 1
ATOM 1469 C CA . LYS A 1 185 ? -14.468 -12.110 26.191 1.00 96.56 185 LYS A CA 1
ATOM 1470 C C . LYS A 1 185 ? -14.860 -11.594 27.575 1.00 96.56 185 LYS A C 1
ATOM 1472 O O . LYS A 1 185 ? -14.996 -12.377 28.516 1.00 96.56 185 LYS A O 1
ATOM 1477 N N . LYS A 1 186 ? -15.073 -10.282 27.674 1.00 96.31 186 LYS A N 1
ATOM 1478 C CA . LYS A 1 186 ? -15.449 -9.600 28.912 1.00 96.31 186 LYS A CA 1
ATOM 1479 C C . LYS A 1 186 ? -16.870 -9.067 2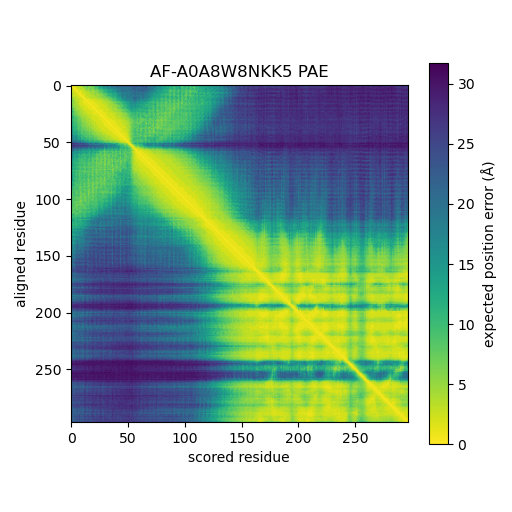8.847 1.00 96.31 186 LYS A C 1
ATOM 1481 O O . LYS A 1 186 ? -17.270 -8.464 27.850 1.00 96.31 186 LYS A O 1
ATOM 1486 N N . TYR A 1 187 ? -17.599 -9.265 29.935 1.00 96.19 187 TYR A N 1
ATOM 1487 C CA . TYR A 1 187 ? -18.965 -8.790 30.094 1.00 96.19 187 TYR A CA 1
ATOM 1488 C C . TYR A 1 187 ? -19.121 -8.104 31.438 1.00 96.19 187 TYR A C 1
ATOM 1490 O O . TYR A 1 187 ? -18.505 -8.513 32.420 1.00 96.19 187 TYR A O 1
ATOM 1498 N N . ILE A 1 188 ? -19.979 -7.094 31.491 1.00 95.81 188 ILE A N 1
ATOM 1499 C CA . ILE A 1 188 ? -20.382 -6.461 32.743 1.00 95.81 188 ILE A CA 1
ATOM 1500 C C . ILE A 1 188 ? -21.887 -6.541 32.923 1.00 95.81 188 ILE A C 1
ATOM 1502 O O . ILE A 1 188 ? -22.646 -6.644 31.958 1.00 95.81 188 ILE A O 1
ATOM 1506 N N . ARG A 1 189 ? -22.310 -6.437 34.175 1.00 94.12 189 ARG A N 1
ATOM 1507 C CA . ARG A 1 189 ? -23.694 -6.175 34.556 1.00 94.12 189 ARG A CA 1
ATOM 1508 C C . ARG A 1 189 ? -23.745 -5.308 35.803 1.00 94.12 189 ARG A C 1
ATOM 1510 O O . ARG A 1 189 ? -22.754 -5.194 36.529 1.00 94.12 189 ARG A O 1
ATOM 1517 N N . LYS A 1 190 ? -24.913 -4.734 36.090 1.00 92.94 190 LYS A N 1
ATOM 1518 C CA . LYS A 1 190 ? -25.126 -4.012 37.347 1.00 92.94 190 LYS A CA 1
ATOM 1519 C C . LYS A 1 190 ? -25.206 -5.016 38.489 1.00 92.94 190 LYS A C 1
ATOM 1521 O O . LYS A 1 190 ? -25.854 -6.058 38.367 1.00 92.94 190 LYS A O 1
ATOM 1526 N N . SER A 1 191 ? -24.565 -4.684 39.602 1.00 89.19 191 SER A N 1
ATOM 1527 C CA . SER A 1 191 ? -24.728 -5.438 40.836 1.00 89.19 191 SER A CA 1
ATOM 1528 C C . SER A 1 191 ? -26.193 -5.394 41.265 1.00 89.19 191 SER A C 1
ATOM 1530 O O . SER A 1 191 ? -26.862 -4.359 41.199 1.00 89.19 191 SER A O 1
ATOM 1532 N N . PHE A 1 192 ? -26.709 -6.542 41.680 1.00 86.44 192 PHE A N 1
ATOM 1533 C CA . PHE A 1 192 ? -28.027 -6.644 42.296 1.00 86.44 192 PHE A CA 1
ATOM 1534 C C . PHE A 1 192 ? -27.941 -6.560 43.821 1.00 86.44 192 PHE A C 1
ATOM 1536 O O . PHE A 1 192 ? -28.960 -6.271 44.441 1.00 86.44 192 PHE A O 1
ATOM 1543 N N . LEU A 1 193 ? -26.742 -6.726 44.393 1.00 79.69 193 LEU A N 1
ATOM 1544 C CA . LEU A 1 193 ? -26.473 -6.459 45.800 1.00 79.69 193 LEU A CA 1
ATOM 1545 C C . LEU A 1 193 ? -26.522 -4.953 46.026 1.00 79.69 193 LEU A C 1
ATOM 1547 O O . LEU A 1 193 ? -25.872 -4.193 45.310 1.00 79.69 193 LEU A O 1
ATOM 1551 N N . GLU A 1 194 ? -27.299 -4.531 47.015 1.00 69.19 194 GLU A N 1
ATOM 1552 C CA . GLU A 1 194 ? -27.572 -3.116 47.289 1.00 69.19 194 GLU A CA 1
ATOM 1553 C C . GLU A 1 194 ? -26.414 -2.389 47.997 1.00 69.19 194 GLU A C 1
ATOM 1555 O O . GLU A 1 194 ? -26.547 -1.224 48.365 1.00 69.19 194 GLU A O 1
ATOM 1560 N N . SER A 1 195 ? -25.255 -3.044 48.148 1.00 68.75 195 SER A N 1
ATOM 1561 C CA . SER A 1 195 ? -24.043 -2.420 48.681 1.00 68.75 195 SER A CA 1
ATOM 1562 C C . SER A 1 195 ? -23.638 -1.213 47.831 1.00 68.75 195 SER A C 1
ATOM 1564 O O . SER A 1 195 ? -23.372 -1.328 46.634 1.00 68.75 195 SER A O 1
ATOM 1566 N N . SER A 1 196 ? -23.539 -0.042 48.465 1.00 65.69 196 SER A N 1
ATOM 1567 C CA . SER A 1 196 ? -23.232 1.230 47.797 1.00 65.69 196 SER A CA 1
ATOM 1568 C C . SER A 1 196 ? -21.841 1.276 47.150 1.00 65.69 196 SER A C 1
ATOM 1570 O O . SER A 1 196 ? -21.590 2.131 46.295 1.00 65.69 196 SER A O 1
ATOM 1572 N N . VAL A 1 197 ? -20.949 0.351 47.526 1.00 79.00 197 VAL A N 1
ATOM 1573 C CA . VAL A 1 197 ? -19.557 0.289 47.060 1.00 79.00 197 VAL A CA 1
ATOM 1574 C C . VAL A 1 197 ? -19.415 -0.513 45.762 1.00 79.00 197 VAL A C 1
ATOM 1576 O O . VAL A 1 197 ? -18.548 -0.190 44.952 1.00 79.00 197 VAL A O 1
ATOM 1579 N N . ILE A 1 198 ? -20.261 -1.522 45.521 1.00 83.31 198 ILE A N 1
ATOM 1580 C CA . ILE A 1 198 ? -20.185 -2.371 44.322 1.00 83.31 198 ILE A CA 1
ATOM 1581 C C . ILE A 1 198 ? -21.343 -2.070 43.394 1.00 83.31 198 ILE A C 1
ATOM 1583 O O . ILE A 1 198 ? -22.479 -2.476 43.627 1.00 83.31 198 ILE A O 1
ATOM 1587 N N . LYS A 1 199 ? -21.035 -1.417 42.280 1.00 89.69 199 LYS A N 1
ATOM 1588 C CA . LYS A 1 199 ? -22.047 -1.072 41.280 1.00 89.69 199 LYS A CA 1
ATOM 1589 C C . LYS A 1 199 ? -22.046 -2.027 40.101 1.00 89.69 199 LYS A C 1
ATOM 1591 O O . LYS A 1 199 ? -23.097 -2.236 39.497 1.00 89.69 199 LYS A O 1
ATOM 1596 N N . PHE A 1 200 ? -20.904 -2.641 39.801 1.00 94.25 200 PHE A N 1
ATOM 1597 C CA . PHE A 1 200 ? -20.741 -3.501 38.637 1.00 94.25 200 PHE A CA 1
ATOM 1598 C C . PHE A 1 200 ? -20.079 -4.825 38.995 1.00 94.25 200 PHE A C 1
ATOM 1600 O O . PHE A 1 200 ? -19.140 -4.879 39.791 1.00 94.25 200 PHE A O 1
ATOM 1607 N N . VAL A 1 201 ? -20.569 -5.881 38.352 1.00 95.44 201 VAL A N 1
ATOM 1608 C CA . VAL A 1 201 ? -19.928 -7.194 38.308 1.00 95.44 201 VAL A CA 1
ATOM 1609 C C . VAL A 1 201 ? -19.386 -7.379 36.902 1.00 95.44 201 VAL A C 1
ATOM 1611 O O . VAL A 1 201 ? -20.137 -7.269 35.932 1.00 95.44 201 VAL A O 1
ATOM 1614 N N . GLY A 1 202 ? -18.089 -7.640 36.799 1.00 96.38 202 GLY A N 1
ATOM 1615 C CA . GLY A 1 202 ? -17.410 -7.972 35.557 1.00 96.38 202 GLY A CA 1
ATOM 1616 C C . GLY A 1 202 ? -17.067 -9.452 35.520 1.00 96.38 202 GLY A C 1
ATOM 1617 O O . GLY A 1 202 ? -16.689 -10.032 36.536 1.00 96.38 202 GLY A O 1
ATOM 1618 N N . VAL A 1 203 ? -17.172 -10.067 34.349 1.00 96.81 203 VAL A N 1
ATOM 1619 C CA . VAL A 1 203 ? -16.711 -11.435 34.116 1.00 96.81 203 VAL A CA 1
ATOM 1620 C C . VAL A 1 203 ? -15.820 -11.511 32.892 1.00 96.81 203 VAL A C 1
ATOM 1622 O O . VAL A 1 203 ? -16.053 -10.820 31.901 1.00 96.81 203 VAL A O 1
ATOM 1625 N N . GLN A 1 204 ? -14.806 -12.366 32.962 1.00 96.88 204 GLN A N 1
ATOM 1626 C CA . GLN A 1 204 ? -13.949 -12.715 31.835 1.00 96.88 204 GLN A CA 1
ATOM 1627 C C . GLN A 1 204 ? -14.059 -14.214 31.562 1.00 96.88 204 GLN A C 1
ATOM 1629 O O . GLN A 1 204 ? -13.802 -15.029 32.448 1.00 96.88 204 GLN A O 1
ATOM 1634 N N . LEU A 1 205 ? -14.476 -14.578 30.351 1.00 96.19 205 LEU A N 1
ATOM 1635 C CA . LEU A 1 205 ? -14.841 -15.953 30.017 1.00 96.19 205 LEU A CA 1
ATOM 1636 C C . LEU A 1 205 ? -13.626 -16.824 29.691 1.00 96.19 205 LEU A C 1
ATOM 1638 O O . LEU A 1 205 ? -12.847 -16.491 28.805 1.00 96.19 205 LEU A O 1
ATOM 1642 N N . CYS A 1 206 ? -13.523 -17.987 30.332 1.00 94.31 206 CYS A N 1
ATOM 1643 C CA . CYS A 1 206 ? -12.778 -19.132 29.798 1.00 94.31 206 CYS A CA 1
ATOM 1644 C C . CYS A 1 206 ? -13.682 -19.934 28.839 1.00 94.31 206 CYS A C 1
ATOM 1646 O O . CYS A 1 206 ? -13.241 -20.453 27.818 1.00 94.3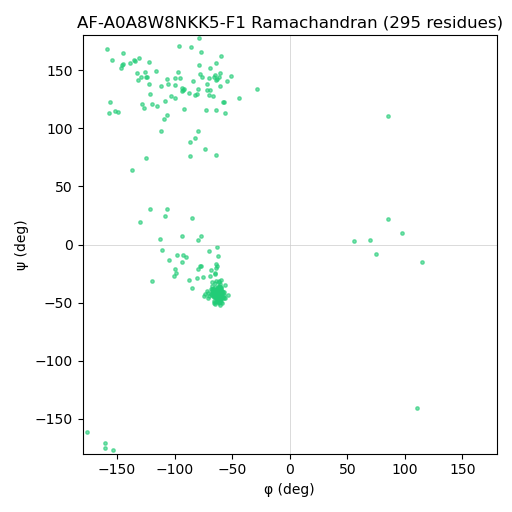1 206 CYS A O 1
ATOM 1648 N N . SER A 1 207 ? -14.963 -20.034 29.194 1.00 93.81 207 SER A N 1
ATOM 1649 C CA . SER A 1 207 ? -16.090 -20.533 28.407 1.00 93.81 207 SER A CA 1
ATOM 1650 C C . SER A 1 207 ? -17.377 -19.874 28.931 1.00 93.81 207 SER A C 1
ATOM 1652 O O . SER A 1 207 ? -17.329 -19.038 29.832 1.00 93.81 207 SER A O 1
ATOM 1654 N N . ASN A 1 208 ? -18.544 -20.238 28.404 1.00 93.00 208 ASN A N 1
ATOM 1655 C CA . ASN A 1 208 ? -19.830 -19.710 28.877 1.00 93.00 208 ASN A CA 1
ATOM 1656 C C . ASN A 1 208 ? -20.179 -20.114 30.326 1.00 93.00 208 ASN A C 1
ATOM 1658 O O . ASN A 1 208 ? -20.905 -19.389 30.994 1.00 93.00 208 ASN A O 1
ATOM 1662 N N . ILE A 1 209 ? -19.657 -21.236 30.829 1.00 91.44 209 ILE A N 1
ATOM 1663 C CA . ILE A 1 209 ? -19.914 -21.742 32.196 1.00 91.44 209 ILE A CA 1
ATOM 1664 C C . ILE A 1 209 ? -18.690 -21.671 33.118 1.00 91.44 209 ILE A C 1
ATOM 1666 O O . ILE A 1 209 ? -18.786 -21.998 34.299 1.00 91.44 209 ILE A O 1
ATOM 1670 N N . ARG A 1 210 ? -17.536 -21.265 32.578 1.00 93.00 210 ARG A N 1
ATOM 1671 C CA . ARG A 1 210 ? -16.290 -21.090 33.321 1.00 93.00 210 ARG A CA 1
ATOM 1672 C C . ARG A 1 210 ? -15.756 -19.692 33.079 1.00 93.00 210 ARG A C 1
ATOM 1674 O O . ARG A 1 210 ? -15.394 -19.351 31.957 1.00 93.00 210 ARG A O 1
ATOM 1681 N N . TYR A 1 211 ? -15.656 -18.891 34.123 1.00 94.88 211 TYR A N 1
ATOM 1682 C CA . TYR A 1 211 ? -15.266 -17.490 33.989 1.00 94.88 211 TYR A CA 1
ATOM 1683 C C . TYR A 1 211 ? -14.632 -16.972 35.266 1.00 94.88 211 TYR A C 1
ATOM 1685 O O . TYR A 1 211 ? -14.829 -17.523 36.344 1.00 94.88 211 TYR A O 1
ATOM 1693 N N . LYS A 1 212 ? -13.865 -15.895 35.155 1.00 95.12 212 LYS A N 1
ATOM 1694 C CA . LYS A 1 212 ? -13.336 -15.151 36.292 1.00 95.12 212 LYS A CA 1
ATOM 1695 C C . LYS A 1 212 ? -14.292 -14.009 36.637 1.00 95.12 212 LYS A C 1
ATOM 1697 O O . LYS A 1 212 ? -14.723 -13.305 35.732 1.00 95.12 212 LYS A O 1
ATOM 1702 N N . ILE A 1 213 ? -14.619 -13.839 37.918 1.00 95.06 213 ILE A N 1
ATOM 1703 C CA . ILE A 1 213 ? -15.486 -12.769 38.437 1.00 95.06 213 ILE A CA 1
ATOM 1704 C C . ILE A 1 213 ? -14.623 -11.648 39.029 1.00 95.06 213 ILE A C 1
ATOM 1706 O O . ILE A 1 213 ? -13.673 -11.927 39.764 1.00 95.06 213 ILE A O 1
ATOM 1710 N N . PHE A 1 214 ? -15.001 -10.404 38.740 1.00 95.94 214 PHE A N 1
ATOM 1711 C CA . PHE A 1 214 ? -14.428 -9.175 39.279 1.00 95.94 214 PHE A CA 1
ATOM 1712 C C . PHE A 1 214 ? -15.530 -8.197 39.697 1.00 95.94 214 PHE A C 1
ATOM 1714 O O . PHE A 1 214 ? -16.641 -8.240 39.164 1.00 95.94 214 PHE A O 1
ATOM 1721 N N . LEU A 1 215 ? -15.216 -7.268 40.597 1.00 95.38 215 LEU A N 1
ATOM 1722 C CA . LEU A 1 215 ? -16.159 -6.264 41.094 1.00 95.38 215 LEU A CA 1
ATOM 1723 C C . LEU A 1 215 ? -15.603 -4.852 40.924 1.00 95.38 215 LEU A C 1
ATOM 1725 O O . LEU A 1 215 ? -14.396 -4.644 41.022 1.00 95.38 215 LEU A O 1
ATOM 1729 N N . ALA A 1 216 ? -16.481 -3.876 40.700 1.00 94.56 216 ALA A N 1
ATOM 1730 C CA . ALA A 1 216 ? -16.084 -2.477 40.589 1.00 94.56 216 ALA A CA 1
ATOM 1731 C C . ALA A 1 216 ? -17.136 -1.509 41.139 1.00 94.56 216 ALA A C 1
ATOM 1733 O O . ALA A 1 216 ? -18.348 -1.744 41.075 1.00 94.56 216 ALA A O 1
ATOM 1734 N N . ALA A 1 217 ? -16.650 -0.359 41.607 1.00 92.62 217 ALA A N 1
ATOM 1735 C CA . ALA A 1 217 ? -17.479 0.773 42.011 1.00 92.62 217 ALA A CA 1
ATOM 1736 C C . ALA A 1 217 ? -17.984 1.616 40.821 1.00 92.62 217 ALA A C 1
ATOM 1738 O O . ALA A 1 217 ? -18.986 2.317 40.959 1.00 92.62 217 ALA A O 1
ATOM 1739 N N . SER A 1 218 ? -17.323 1.548 39.658 1.00 91.94 218 SER A N 1
ATOM 1740 C CA . SER A 1 218 ? -17.715 2.237 38.415 1.00 91.94 218 SER A CA 1
ATOM 1741 C C . SER A 1 218 ? -17.389 1.393 37.186 1.00 91.94 218 SER A C 1
ATOM 1743 O O . SER A 1 218 ? -16.462 0.587 37.235 1.00 91.94 218 SER A O 1
ATOM 1745 N N . LYS A 1 219 ? -18.104 1.609 36.074 1.00 91.38 219 LYS A N 1
ATOM 1746 C CA . LYS A 1 219 ? -17.871 0.899 34.801 1.00 91.38 219 LYS A CA 1
ATOM 1747 C C . LYS A 1 219 ? -16.544 1.292 34.134 1.00 91.38 219 LYS A C 1
ATOM 1749 O O . LYS A 1 219 ? -15.953 0.487 33.428 1.00 91.38 219 LYS A O 1
ATOM 1754 N N . GLU A 1 220 ? -16.053 2.503 34.382 1.00 90.88 220 GLU A N 1
ATOM 1755 C CA . GLU A 1 220 ? -14.765 3.022 33.893 1.00 90.88 220 GLU A CA 1
ATOM 1756 C C . GLU A 1 220 ? -13.602 2.742 34.856 1.00 90.88 220 GLU A C 1
ATOM 1758 O O . GLU A 1 220 ? -12.445 2.986 34.521 1.00 90.88 220 GLU A O 1
ATOM 1763 N N . GLY A 1 221 ? -13.908 2.280 36.072 1.00 92.06 221 GLY A N 1
ATOM 1764 C CA . GLY A 1 221 ? -12.915 2.015 37.104 1.00 92.06 221 GLY A CA 1
ATOM 1765 C C . GLY A 1 221 ? -12.178 0.694 36.896 1.00 92.06 221 GLY A C 1
ATOM 1766 O O . GLY A 1 221 ? -12.478 -0.092 35.998 1.00 92.06 221 GLY A O 1
ATOM 1767 N N . MET A 1 222 ? -11.224 0.429 37.786 1.00 93.88 222 MET A N 1
ATOM 1768 C CA . MET A 1 222 ? -10.597 -0.885 37.877 1.00 93.88 222 MET A CA 1
ATOM 1769 C C . MET A 1 222 ? -11.575 -1.901 38.468 1.00 93.88 222 MET A C 1
ATOM 1771 O O . MET A 1 222 ? -12.210 -1.649 39.493 1.00 93.88 222 MET A O 1
ATOM 1775 N N . PHE A 1 223 ? -11.664 -3.060 37.824 1.00 95.81 223 PHE A N 1
ATOM 1776 C CA . PHE A 1 223 ? -12.387 -4.220 38.322 1.00 95.81 223 PHE A CA 1
ATOM 1777 C C . PHE A 1 223 ? -11.436 -5.102 39.123 1.00 95.81 223 PHE A C 1
ATOM 1779 O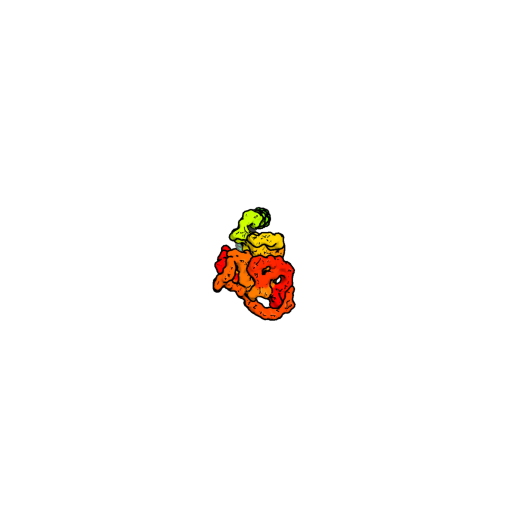 O . PHE A 1 223 ? -10.459 -5.632 38.593 1.00 95.81 223 PHE A O 1
ATOM 1786 N N . TYR A 1 224 ? -11.722 -5.251 40.407 1.00 95.00 224 TYR A N 1
ATOM 1787 C CA . TYR A 1 224 ? -10.858 -5.953 41.336 1.00 95.00 224 TYR A CA 1
ATOM 1788 C C . TYR A 1 224 ? -11.293 -7.397 41.541 1.00 95.00 224 TYR A C 1
ATOM 1790 O O . TYR A 1 224 ? -12.478 -7.737 41.495 1.00 95.00 224 TYR A O 1
ATOM 1798 N N . ASP A 1 225 ? -10.299 -8.236 41.796 1.00 93.50 225 ASP A N 1
ATOM 1799 C CA . ASP A 1 225 ? -10.470 -9.602 42.259 1.00 93.50 225 ASP A CA 1
ATOM 1800 C C . ASP A 1 225 ? -11.225 -9.655 43.603 1.00 93.50 225 ASP A C 1
ATOM 1802 O O . ASP A 1 225 ? -11.317 -8.671 44.348 1.00 93.50 225 ASP A O 1
ATOM 1806 N N . ILE A 1 226 ? -11.742 -10.845 43.917 1.00 92.25 226 ILE A N 1
ATOM 1807 C CA . ILE A 1 226 ? -12.409 -11.140 45.188 1.00 92.25 226 ILE A CA 1
ATOM 1808 C C . ILE A 1 226 ? -11.578 -12.187 45.933 1.00 92.25 226 ILE A C 1
ATOM 1810 O O . ILE A 1 226 ? -11.346 -13.279 45.405 1.00 92.25 226 ILE A O 1
ATOM 1814 N N . GLY A 1 227 ? -11.087 -11.838 47.118 1.00 91.38 227 GLY A N 1
ATOM 1815 C CA . GLY A 1 227 ? -10.398 -12.735 48.035 1.00 91.38 227 GLY A CA 1
ATOM 1816 C C . GLY A 1 227 ? -11.387 -13.444 48.952 1.00 91.38 227 GLY A C 1
ATOM 1817 O O . GLY A 1 227 ? -12.224 -12.806 49.588 1.00 91.38 227 GLY A O 1
ATOM 1818 N N . ASP A 1 228 ? -11.247 -14.758 49.029 1.00 88.81 228 ASP A N 1
ATOM 1819 C CA . ASP A 1 228 ? -12.062 -15.640 49.849 1.00 88.81 228 ASP A CA 1
ATOM 1820 C C . ASP A 1 228 ? -11.396 -15.873 51.214 1.00 88.81 228 ASP A C 1
ATOM 1822 O O . ASP A 1 228 ? -10.200 -16.159 51.296 1.00 88.81 228 ASP A O 1
ATOM 1826 N N . LYS A 1 229 ? -12.160 -15.743 52.297 1.00 88.00 229 LYS A N 1
ATOM 1827 C CA . LYS A 1 229 ? -11.728 -16.055 53.667 1.00 88.00 229 LYS A CA 1
ATOM 1828 C C . LYS A 1 229 ? -12.182 -17.434 54.138 1.00 88.00 229 LYS A C 1
ATOM 1830 O O . LYS A 1 229 ? -11.567 -17.965 55.065 1.00 88.00 229 LYS A O 1
ATOM 1835 N N . ASN A 1 230 ? -13.258 -17.986 53.583 1.00 84.50 230 ASN A N 1
ATOM 1836 C CA . ASN A 1 230 ? -13.836 -19.238 54.050 1.00 84.50 230 ASN A CA 1
ATOM 1837 C C . ASN A 1 230 ? -14.490 -20.009 52.898 1.00 84.50 230 ASN A C 1
ATOM 1839 O O . ASN A 1 230 ? -15.535 -19.629 52.388 1.00 84.50 230 ASN A O 1
ATOM 1843 N N . GLY A 1 231 ? -13.908 -21.164 52.573 1.00 83.25 231 GLY A N 1
ATOM 1844 C CA . GLY A 1 231 ? -14.342 -21.999 51.459 1.00 83.25 231 GLY A CA 1
ATOM 1845 C C . GLY A 1 231 ? -13.312 -22.006 50.336 1.00 83.25 231 GLY A C 1
ATOM 1846 O O . GLY A 1 231 ? -12.105 -22.140 50.579 1.00 83.25 231 GLY A O 1
ATOM 1847 N N . ARG A 1 232 ? -13.803 -21.980 49.097 1.00 83.19 232 ARG A N 1
ATOM 1848 C CA . ARG A 1 232 ? -13.008 -21.838 47.872 1.00 83.19 232 ARG A CA 1
ATOM 1849 C C . ARG A 1 232 ? -13.561 -20.739 46.963 1.00 83.19 232 ARG A C 1
ATOM 1851 O O . ARG A 1 232 ? -13.243 -20.742 45.774 1.00 83.19 232 ARG A O 1
ATOM 1858 N N . GLY A 1 233 ? -14.363 -19.823 47.502 1.00 87.88 233 GLY A N 1
ATOM 1859 C CA . GLY A 1 233 ? -15.038 -18.739 46.790 1.00 87.88 233 GLY A CA 1
ATOM 1860 C C . GLY A 1 233 ? -16.382 -19.132 46.172 1.00 87.88 233 GLY A C 1
ATOM 1861 O O . GLY A 1 233 ? -16.811 -18.509 45.200 1.00 87.88 233 GLY A O 1
ATOM 1862 N N . GLU A 1 234 ? -17.037 -20.190 46.663 1.00 88.50 234 GLU A N 1
ATOM 1863 C CA . GLU A 1 234 ? -18.378 -20.591 46.214 1.00 88.50 234 GLU A CA 1
ATOM 1864 C C . GLU A 1 234 ? -19.417 -19.494 46.487 1.00 88.50 234 GLU A C 1
ATOM 1866 O O . GLU A 1 234 ? -20.343 -19.302 45.707 1.00 88.50 234 GLU A O 1
ATOM 1871 N N . ASP A 1 235 ? -19.238 -18.724 47.556 1.00 87.88 235 ASP A N 1
ATOM 1872 C CA . ASP A 1 235 ? -20.033 -17.545 47.907 1.00 87.88 235 ASP A CA 1
ATOM 1873 C C . ASP A 1 235 ? -19.902 -16.393 46.904 1.00 87.88 235 ASP A C 1
ATOM 1875 O O . ASP A 1 235 ? -20.836 -15.605 46.732 1.00 87.88 235 ASP A O 1
ATOM 1879 N N . HIS A 1 236 ? -18.798 -16.319 46.159 1.00 91.50 236 HIS A N 1
ATOM 1880 C CA . HIS A 1 236 ? -18.644 -15.333 45.091 1.00 91.50 236 HIS A CA 1
ATOM 1881 C C . HIS A 1 236 ? -19.596 -15.611 43.917 1.00 91.50 236 HIS A C 1
ATOM 1883 O O . HIS A 1 236 ? -19.940 -14.703 43.157 1.00 91.50 236 HIS A O 1
ATOM 1889 N N . CYS A 1 237 ? -20.077 -16.847 43.766 1.00 91.88 237 CYS A N 1
ATOM 1890 C CA . CYS A 1 237 ? -21.046 -17.187 42.729 1.00 91.88 237 CYS A CA 1
ATOM 1891 C C . CYS A 1 237 ? -22.384 -16.463 42.898 1.00 91.88 237 CYS A C 1
ATOM 1893 O O . CYS A 1 237 ? -23.117 -16.281 41.919 1.00 91.88 237 CYS A O 1
ATOM 1895 N N . GLN A 1 238 ? -22.662 -15.938 44.093 1.00 90.19 238 GLN A N 1
ATOM 1896 C CA . GLN A 1 238 ? -23.777 -15.030 44.294 1.00 90.19 238 GLN A CA 1
ATOM 1897 C C . GLN A 1 238 ? -23.712 -13.856 43.308 1.00 90.19 238 GLN A C 1
ATOM 1899 O O . GLN A 1 238 ? -24.703 -13.560 42.648 1.00 90.19 238 GLN A O 1
ATOM 1904 N N . PHE A 1 239 ? -22.536 -13.254 43.083 1.00 91.88 239 PHE A N 1
ATOM 1905 C CA . PHE A 1 239 ? -22.364 -12.091 42.199 1.00 91.88 239 PHE A CA 1
ATOM 1906 C C . PHE A 1 239 ? -22.725 -12.347 40.738 1.00 91.88 239 PHE A C 1
ATOM 1908 O O . PHE A 1 239 ? -22.834 -11.394 39.973 1.00 91.88 239 PHE A O 1
ATOM 1915 N N . VAL A 1 240 ? -22.966 -13.587 40.320 1.00 92.50 240 VAL A N 1
ATOM 1916 C CA . VAL A 1 240 ? -23.435 -13.942 38.970 1.00 92.50 240 VAL A CA 1
ATOM 1917 C C . VAL A 1 240 ? -24.855 -14.514 38.957 1.00 92.50 240 VAL A C 1
ATOM 1919 O O . VAL A 1 240 ? -25.364 -14.831 37.891 1.00 92.50 240 VAL A O 1
ATOM 1922 N N . GLY A 1 241 ? -25.532 -14.535 40.109 1.00 88.88 241 GLY A N 1
ATOM 1923 C CA . GLY A 1 241 ? -26.928 -14.947 40.245 1.00 88.88 241 GLY A CA 1
ATOM 1924 C C . GLY A 1 241 ? -27.120 -16.391 40.697 1.00 88.88 241 GLY A C 1
ATOM 1925 O O . GLY A 1 241 ? -28.252 -16.864 40.674 1.00 88.88 241 GLY A O 1
ATOM 1926 N N . ALA A 1 242 ? -26.056 -17.088 41.113 1.00 87.81 242 ALA A N 1
ATOM 1927 C CA . ALA A 1 242 ? -26.224 -18.370 41.785 1.00 87.81 242 ALA A CA 1
ATOM 1928 C C . ALA A 1 242 ? -26.932 -18.154 43.130 1.00 87.81 242 ALA A C 1
ATOM 1930 O O . ALA A 1 242 ? -26.718 -17.145 43.806 1.00 87.81 242 ALA A O 1
ATOM 1931 N N . THR A 1 243 ? -27.782 -19.101 43.506 1.00 80.44 243 THR A N 1
ATOM 1932 C CA . THR A 1 243 ? -28.433 -19.159 44.821 1.00 80.44 243 THR A CA 1
ATOM 1933 C C . THR A 1 243 ? -27.654 -20.097 45.751 1.00 80.44 243 THR A C 1
ATOM 1935 O O . THR A 1 243 ? -26.742 -20.766 45.276 1.00 80.44 243 THR A O 1
ATOM 1938 N N . VAL A 1 244 ? -28.002 -20.121 47.048 1.00 67.69 244 VAL A N 1
ATOM 1939 C CA . VAL A 1 244 ? -27.394 -20.928 48.138 1.00 67.69 244 VAL A CA 1
ATOM 1940 C C . VAL A 1 244 ? -26.778 -22.243 47.627 1.00 67.69 244 VAL A C 1
ATOM 1942 O O . VAL A 1 244 ? -27.446 -22.936 46.857 1.00 67.69 244 VAL A O 1
ATOM 1945 N N . PRO A 1 245 ? -25.543 -22.598 48.044 1.00 64.69 245 PRO A N 1
ATOM 1946 C CA . PRO A 1 245 ? -24.710 -23.572 47.348 1.00 64.69 245 PRO A CA 1
ATOM 1947 C C . PRO A 1 245 ? -25.427 -24.911 47.196 1.00 64.69 245 PRO A C 1
ATOM 1949 O O . PRO A 1 245 ? -25.680 -25.617 48.172 1.00 64.69 245 PRO A O 1
ATOM 1952 N N . ASP A 1 246 ? -25.745 -25.264 45.956 1.00 57.12 246 ASP A N 1
ATOM 1953 C CA . ASP A 1 246 ? -26.072 -26.634 45.596 1.00 57.12 246 ASP A CA 1
ATOM 1954 C C . ASP A 1 246 ? -24.780 -27.413 45.287 1.00 57.12 246 ASP A C 1
ATOM 1956 O O . ASP A 1 246 ? -23.694 -26.846 45.146 1.00 57.12 246 ASP A O 1
ATOM 1960 N N . ASN A 1 247 ? -24.878 -28.737 45.144 1.00 58.31 247 ASN A N 1
ATOM 1961 C CA . ASN A 1 247 ? -23.730 -29.594 44.812 1.00 58.31 247 ASN A CA 1
ATOM 1962 C C . ASN A 1 247 ? -23.099 -29.298 43.427 1.00 58.31 247 ASN A C 1
ATOM 1964 O O . ASN A 1 247 ? -22.132 -29.966 43.047 1.00 58.31 247 ASN A O 1
ATOM 1968 N N . THR A 1 248 ? -23.640 -28.352 42.645 1.00 60.16 248 THR A N 1
ATOM 1969 C CA . THR A 1 248 ? -23.151 -27.997 41.304 1.00 60.16 248 THR A CA 1
ATOM 1970 C C . THR A 1 248 ? -22.274 -26.748 41.293 1.00 60.16 248 THR A C 1
ATOM 1972 O O . THR A 1 248 ? -21.456 -26.604 40.385 1.00 60.16 248 THR A O 1
ATOM 1975 N N . THR A 1 249 ? -22.377 -25.896 42.318 1.00 70.19 249 THR A N 1
ATOM 1976 C CA . THR A 1 249 ? -21.555 -24.689 42.451 1.00 70.19 249 THR A CA 1
ATOM 1977 C C . THR A 1 249 ? -20.128 -25.071 42.814 1.00 70.19 249 THR A C 1
ATOM 1979 O O . THR A 1 249 ? -19.868 -25.620 43.885 1.00 70.19 249 THR 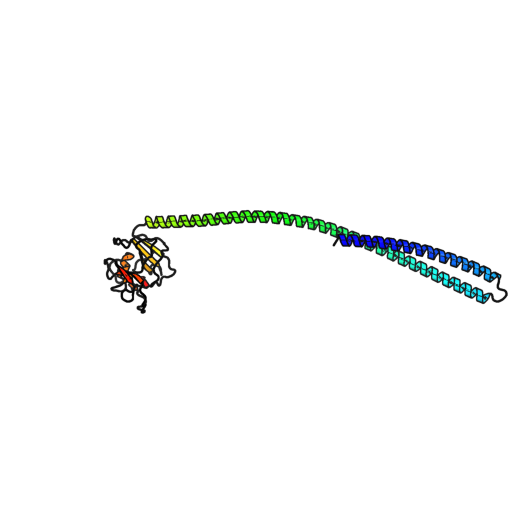A O 1
ATOM 1982 N N . LYS A 1 250 ? -19.180 -24.780 41.922 1.00 72.75 250 LYS A N 1
ATOM 1983 C CA . LYS A 1 250 ? -17.766 -25.055 42.168 1.00 72.75 250 LYS A CA 1
ATOM 1984 C C . LYS A 1 250 ? -16.936 -23.810 41.931 1.00 72.75 250 LYS A C 1
ATOM 1986 O O . LYS A 1 250 ? -16.882 -23.265 40.830 1.00 72.75 250 LYS A O 1
ATOM 1991 N N . ALA A 1 251 ? -16.231 -23.386 42.966 1.00 69.50 251 ALA A N 1
ATOM 1992 C CA . ALA A 1 251 ? -15.189 -22.389 42.839 1.00 69.50 251 ALA A CA 1
ATOM 1993 C C . ALA A 1 251 ? -13.828 -23.090 42.901 1.00 69.50 251 ALA A C 1
ATOM 1995 O O . ALA A 1 251 ? -13.555 -23.924 43.770 1.00 69.50 251 ALA A O 1
ATOM 1996 N N . TYR A 1 252 ? -12.991 -22.819 41.901 1.00 67.44 252 TYR A N 1
ATOM 1997 C CA . TYR A 1 252 ? -11.720 -23.506 41.739 1.00 67.44 252 TYR A CA 1
ATOM 1998 C C . TYR A 1 252 ? -10.576 -22.535 41.989 1.00 67.44 252 TYR A C 1
ATOM 2000 O O . TYR A 1 252 ? -10.093 -21.813 41.109 1.00 67.44 252 TYR A O 1
ATOM 2008 N N . THR A 1 253 ? -10.068 -22.592 43.213 1.00 62.19 253 THR A N 1
ATOM 2009 C CA . THR A 1 253 ? -8.740 -22.085 43.537 1.00 62.19 253 THR A CA 1
ATOM 2010 C C . THR A 1 253 ? -7.721 -23.058 42.962 1.00 62.19 253 THR A C 1
ATOM 2012 O O . THR A 1 253 ? -7.238 -23.962 43.644 1.00 62.19 253 THR A O 1
ATOM 2015 N N . VAL A 1 254 ? -7.425 -22.913 41.668 1.00 51.59 254 VAL A N 1
ATOM 2016 C CA . VAL A 1 254 ? -6.244 -23.556 41.100 1.00 51.59 254 VAL A CA 1
ATOM 2017 C C . VAL A 1 254 ? -5.058 -22.923 41.796 1.00 51.59 254 VAL A C 1
ATOM 2019 O O . VAL A 1 254 ? -4.823 -21.727 41.664 1.00 51.59 254 VAL A O 1
ATOM 2022 N N . ASP A 1 255 ? -4.351 -23.759 42.544 1.00 50.38 255 ASP A N 1
ATOM 2023 C CA . ASP A 1 255 ? -3.034 -23.499 43.095 1.00 50.38 255 ASP A CA 1
ATOM 2024 C C . ASP A 1 255 ? -3.019 -22.747 44.443 1.00 50.38 255 ASP A C 1
ATOM 2026 O O . ASP A 1 255 ? -3.306 -21.561 44.538 1.00 50.38 255 ASP A O 1
ATOM 2030 N N . LYS A 1 256 ? -2.633 -23.424 45.528 1.00 49.31 256 LYS A N 1
ATOM 2031 C CA . LYS A 1 256 ? -2.174 -22.760 46.766 1.00 49.31 256 LYS A CA 1
ATOM 2032 C C . LYS A 1 256 ? -0.680 -22.415 46.677 1.00 49.31 256 LYS A C 1
ATOM 2034 O O . LYS A 1 256 ? -0.021 -22.312 47.707 1.00 49.31 256 LYS A O 1
ATOM 2039 N N . SER A 1 257 ? -0.129 -22.294 45.466 1.00 48.41 257 SER A N 1
ATOM 2040 C CA . SER A 1 257 ? 1.201 -21.741 45.229 1.00 48.41 257 SER A CA 1
ATOM 2041 C C . SER A 1 257 ? 1.380 -20.488 46.076 1.00 48.41 257 SER A C 1
ATOM 2043 O O . SER A 1 257 ? 0.526 -19.596 46.080 1.00 48.41 257 SER A O 1
ATOM 2045 N N . PHE A 1 258 ? 2.465 -20.490 46.852 1.00 50.06 258 PHE A N 1
ATOM 2046 C CA . PHE A 1 258 ? 2.885 -19.423 47.750 1.00 50.06 258 PHE A CA 1
ATOM 2047 C C . PHE A 1 258 ? 3.219 -18.168 46.938 1.00 50.06 258 PHE A C 1
ATOM 2049 O O . PHE A 1 258 ? 4.375 -17.822 46.707 1.00 50.06 258 PHE A O 1
ATOM 2056 N N . VAL A 1 259 ? 2.186 -17.468 46.489 1.00 55.84 259 VAL A N 1
ATOM 2057 C CA . VAL A 1 259 ? 2.322 -16.135 45.932 1.00 55.84 259 VAL A CA 1
ATOM 2058 C C . VAL A 1 259 ? 2.442 -15.186 47.125 1.00 55.84 259 VAL A C 1
ATOM 2060 O O . VAL A 1 259 ? 1.451 -14.825 47.753 1.00 55.84 259 VAL A O 1
ATOM 2063 N N . PHE A 1 260 ? 3.679 -14.821 47.480 1.00 61.84 260 PHE A N 1
ATOM 2064 C CA . PHE A 1 260 ? 3.972 -13.862 48.557 1.00 61.84 260 PHE A CA 1
ATOM 2065 C C . PHE A 1 260 ? 3.576 -12.415 48.209 1.00 61.84 260 PHE A C 1
ATOM 2067 O O . PHE A 1 260 ? 3.675 -11.531 49.060 1.00 61.84 260 PHE A O 1
ATOM 2074 N N . SER A 1 261 ? 3.127 -12.144 46.979 1.00 75.19 261 SER A N 1
ATOM 2075 C CA . SER A 1 261 ? 2.588 -10.834 46.617 1.00 75.19 261 SER A CA 1
ATOM 2076 C C . SER A 1 261 ? 1.163 -10.659 47.134 1.00 75.19 261 SER A C 1
ATOM 2078 O O . SER A 1 261 ? 0.377 -11.603 47.166 1.00 75.19 261 SER A O 1
ATOM 2080 N N . SER A 1 262 ? 0.819 -9.423 47.485 1.00 83.12 262 SER A N 1
ATOM 2081 C CA . SER A 1 262 ? -0.554 -9.028 47.795 1.00 83.12 262 SER A CA 1
ATOM 2082 C C . SER A 1 262 ? -1.039 -7.993 46.789 1.00 83.12 262 SER A C 1
ATOM 2084 O O . SER A 1 262 ? -0.238 -7.216 46.269 1.00 83.12 262 SER A O 1
ATOM 2086 N N . THR A 1 263 ? -2.338 -7.987 46.515 1.00 89.56 263 THR A N 1
ATOM 2087 C CA . THR A 1 263 ? -2.990 -6.953 45.704 1.00 89.56 263 THR A CA 1
ATOM 2088 C C . THR A 1 263 ? -4.224 -6.429 46.422 1.00 89.56 263 THR A C 1
ATOM 2090 O O . THR A 1 263 ? -4.745 -7.090 47.318 1.00 89.56 263 THR A O 1
ATOM 2093 N N . GLU A 1 264 ? -4.694 -5.248 46.047 1.00 92.06 264 GLU A N 1
ATOM 2094 C CA . GLU A 1 264 ? -5.964 -4.731 46.549 1.00 92.06 264 GLU A CA 1
ATOM 2095 C C . GLU A 1 264 ? -7.135 -5.434 45.862 1.00 92.06 264 GLU A C 1
ATOM 2097 O O . GLU A 1 264 ? -7.079 -5.763 44.678 1.00 92.06 264 GLU A O 1
ATOM 2102 N N . GLY A 1 265 ? -8.207 -5.655 46.612 1.00 92.88 265 GLY A N 1
ATOM 2103 C CA . GLY A 1 265 ? -9.468 -6.122 46.065 1.00 92.88 265 GLY A CA 1
ATOM 2104 C C . GLY A 1 265 ? -10.554 -6.196 47.120 1.00 92.88 265 GLY A C 1
ATOM 2105 O O . GLY A 1 265 ? -10.455 -5.565 48.175 1.00 92.88 265 GLY A O 1
ATOM 2106 N N . TYR A 1 266 ? -11.604 -6.954 46.832 1.00 93.12 266 TYR A N 1
ATOM 2107 C CA . TYR A 1 266 ? -12.713 -7.134 47.764 1.00 93.12 266 TYR A CA 1
ATOM 2108 C C . TYR A 1 266 ? -12.579 -8.449 48.503 1.00 93.12 266 TYR A C 1
ATOM 2110 O O . TYR A 1 266 ? -12.148 -9.433 47.920 1.00 93.12 266 TYR A O 1
ATOM 2118 N N . ILE A 1 267 ? -12.944 -8.476 49.777 1.00 91.25 267 ILE A N 1
ATOM 2119 C CA . ILE A 1 267 ? -12.808 -9.659 50.620 1.00 91.25 267 ILE A CA 1
ATOM 2120 C C . ILE A 1 267 ? -14.168 -10.057 51.177 1.00 91.25 267 ILE A C 1
ATOM 2122 O O . ILE A 1 267 ? -14.922 -9.191 51.628 1.00 91.25 267 ILE A O 1
ATOM 2126 N N . ARG A 1 268 ? -14.434 -11.365 51.181 1.00 90.19 268 ARG A N 1
ATOM 2127 C CA . ARG A 1 268 ? -15.657 -11.979 51.705 1.00 90.19 268 ARG A CA 1
ATOM 2128 C C . ARG A 1 268 ? -15.363 -13.346 52.323 1.00 90.19 268 ARG A C 1
ATOM 2130 O O . ARG A 1 268 ? -14.357 -13.959 51.978 1.00 90.19 268 ARG A O 1
ATOM 2137 N N . ALA A 1 269 ? -16.184 -13.792 53.271 1.00 89.19 269 ALA A N 1
ATOM 2138 C CA . ALA A 1 269 ? -16.104 -15.125 53.863 1.00 89.19 269 ALA A CA 1
ATOM 2139 C C . ALA A 1 269 ? -17.378 -15.955 53.653 1.00 89.19 269 ALA A C 1
ATOM 2141 O O . ALA A 1 269 ? -17.301 -17.177 53.623 1.00 89.19 269 ALA A O 1
ATOM 2142 N N . ASN A 1 270 ? -18.559 -15.338 53.590 1.00 88.31 270 ASN A N 1
ATOM 2143 C CA . ASN A 1 270 ? -19.816 -16.082 53.538 1.00 88.31 270 ASN A CA 1
ATOM 2144 C C . ASN A 1 270 ? -20.819 -15.488 52.550 1.00 88.31 270 ASN A C 1
ATOM 2146 O O . ASN A 1 270 ? -20.826 -14.288 52.280 1.00 88.31 270 ASN A O 1
ATOM 2150 N N . TRP A 1 271 ? -21.743 -16.336 52.090 1.00 88.19 271 TRP A N 1
ATOM 2151 C CA . TRP A 1 271 ? -22.960 -15.905 51.400 1.00 88.19 271 TRP A CA 1
ATOM 2152 C C . TRP A 1 271 ? -23.693 -14.829 52.209 1.00 88.19 271 TRP A C 1
ATOM 2154 O O . TRP A 1 271 ? -23.676 -14.840 53.437 1.00 88.19 271 TRP A O 1
ATOM 2164 N N . ASP A 1 272 ? -24.309 -13.889 51.501 1.00 86.75 272 ASP A N 1
ATOM 2165 C CA . ASP A 1 272 ? -24.967 -12.690 52.041 1.00 86.75 272 ASP A CA 1
ATOM 2166 C C . ASP A 1 272 ? -24.115 -11.757 52.934 1.00 86.75 272 ASP A C 1
ATOM 2168 O O . ASP A 1 272 ? -24.616 -10.727 53.373 1.00 86.75 272 ASP A O 1
ATOM 2172 N N . GLU A 1 273 ? -22.818 -12.023 53.145 1.00 87.25 273 GLU A N 1
ATOM 2173 C CA . GLU A 1 273 ? -21.918 -11.090 53.842 1.00 87.25 273 GLU A CA 1
ATOM 2174 C C . GLU A 1 273 ? -21.627 -9.850 52.985 1.00 87.25 273 GLU A C 1
ATOM 2176 O O . GLU A 1 273 ? -21.454 -9.961 51.764 1.00 87.25 273 GLU A O 1
ATOM 2181 N N . ASP A 1 274 ? -21.529 -8.689 53.635 1.00 86.00 274 ASP A N 1
ATOM 2182 C CA . ASP A 1 274 ? -21.071 -7.452 53.012 1.00 86.00 274 ASP A CA 1
ATOM 2183 C C . ASP A 1 274 ? -19.606 -7.547 52.565 1.00 86.00 274 ASP A C 1
ATOM 2185 O O . ASP A 1 274 ? -18.756 -8.175 53.196 1.00 86.00 274 ASP A O 1
ATOM 2189 N N . LEU A 1 275 ? -19.292 -6.876 51.459 1.00 88.75 275 LEU A N 1
ATOM 2190 C CA . LEU A 1 275 ? -17.927 -6.801 50.955 1.00 88.75 275 LEU A CA 1
ATOM 2191 C C . LEU A 1 275 ? -17.147 -5.688 51.638 1.00 88.75 275 LEU A C 1
ATOM 2193 O O . LEU A 1 275 ? -17.623 -4.560 51.790 1.00 88.75 275 LEU A O 1
ATOM 2197 N N . HIS A 1 276 ? -15.882 -5.974 51.919 1.00 88.44 276 HIS A N 1
ATOM 2198 C CA . HIS A 1 276 ? -14.939 -4.982 52.416 1.00 88.44 276 HIS A CA 1
ATOM 2199 C C . HIS A 1 276 ? -13.710 -4.915 51.516 1.00 88.44 276 HIS A C 1
ATOM 2201 O O . HIS A 1 276 ? -13.249 -5.930 50.993 1.00 88.44 276 HIS A O 1
ATOM 2207 N N . VAL A 1 277 ? -13.167 -3.711 51.336 1.00 91.12 277 VAL A N 1
ATOM 2208 C CA . VAL A 1 277 ? -11.893 -3.524 50.634 1.00 91.12 277 VAL A CA 1
ATOM 2209 C C . VAL A 1 277 ? -10.775 -4.100 51.501 1.00 91.12 277 VAL A C 1
ATOM 2211 O O . VAL A 1 277 ? -10.711 -3.840 52.703 1.00 91.12 277 VAL A O 1
ATOM 2214 N N . GLY A 1 278 ? -9.893 -4.892 50.902 1.00 90.75 278 GLY A N 1
ATOM 2215 C CA . GLY A 1 278 ? -8.797 -5.544 51.603 1.00 90.75 278 GLY A CA 1
ATOM 2216 C C . GLY A 1 278 ? -7.682 -5.992 50.669 1.00 90.75 278 GLY A C 1
ATOM 2217 O O . GLY A 1 278 ? -7.646 -5.634 49.491 1.00 90.75 278 GLY A O 1
ATOM 2218 N N . LYS A 1 279 ? -6.739 -6.765 51.217 1.00 90.69 279 LYS A N 1
ATOM 2219 C CA . LYS A 1 279 ? -5.581 -7.269 50.475 1.00 90.69 279 LYS A CA 1
ATOM 2220 C C . LYS A 1 279 ? -5.719 -8.753 50.174 1.00 90.69 279 LYS A C 1
ATOM 2222 O O . LYS A 1 279 ? -5.567 -9.593 51.058 1.00 90.69 279 LYS A O 1
ATOM 2227 N N . ILE A 1 280 ? -5.894 -9.069 48.901 1.00 89.31 280 ILE A N 1
ATOM 2228 C CA . ILE A 1 280 ? -5.847 -10.437 48.395 1.00 89.31 280 ILE A CA 1
ATOM 2229 C C . ILE A 1 280 ? -4.421 -10.944 48.552 1.00 89.31 280 ILE A C 1
ATOM 2231 O O . ILE A 1 280 ? -3.455 -10.281 48.171 1.00 89.31 280 ILE A O 1
ATOM 2235 N N . SER A 1 281 ? -4.294 -12.102 49.184 1.00 86.38 281 SER A N 1
ATOM 2236 C CA . SER A 1 281 ? -3.019 -12.678 49.604 1.00 86.38 281 SER A CA 1
ATOM 2237 C C . SER A 1 281 ? -3.181 -14.176 49.841 1.00 86.38 281 SER A C 1
ATOM 2239 O O . SER A 1 281 ? -4.258 -14.732 49.649 1.00 86.38 281 SER A O 1
ATOM 2241 N N . PHE A 1 282 ? -2.135 -14.845 50.323 1.00 81.31 282 PHE A N 1
ATOM 2242 C CA . PHE A 1 282 ? -2.226 -16.249 50.724 1.00 81.31 282 PHE A CA 1
ATOM 2243 C C . PHE A 1 282 ? -3.310 -16.527 51.787 1.00 81.31 282 PHE A C 1
ATOM 2245 O O . PHE A 1 282 ? -3.933 -17.585 51.755 1.00 81.31 282 PHE A O 1
ATOM 2252 N N . LEU A 1 283 ? -3.550 -15.593 52.717 1.00 83.69 283 LEU A N 1
ATOM 2253 C CA . LEU A 1 283 ? -4.585 -15.743 53.753 1.00 83.69 283 LEU A CA 1
ATOM 2254 C C . LEU A 1 283 ? -5.998 -15.477 53.226 1.00 83.69 283 LEU A C 1
ATOM 2256 O O . LEU A 1 283 ? -6.971 -15.833 53.881 1.00 83.69 283 LEU A O 1
ATOM 2260 N N . GLN A 1 284 ? -6.094 -14.797 52.086 1.00 87.19 284 GLN A N 1
ATOM 2261 C CA . GLN A 1 284 ? -7.337 -14.373 51.451 1.00 87.19 284 GLN A CA 1
ATOM 2262 C C . GLN A 1 284 ? -7.223 -14.640 49.941 1.00 87.19 284 GLN A C 1
ATOM 2264 O O . GLN A 1 284 ? -7.100 -13.687 49.161 1.00 87.19 284 GLN A O 1
ATOM 2269 N N . PRO A 1 285 ? -7.110 -15.919 49.522 1.00 86.50 285 PRO A N 1
ATOM 2270 C CA . PRO A 1 285 ? -6.825 -16.272 48.137 1.00 86.50 285 PRO A CA 1
ATOM 2271 C C . PRO A 1 285 ? -8.004 -15.942 47.221 1.00 86.50 285 PRO A C 1
ATOM 2273 O O . PRO A 1 285 ? -9.156 -16.002 47.626 1.00 86.50 285 PRO A O 1
ATOM 2276 N N . THR A 1 286 ? -7.727 -15.658 45.949 1.00 88.38 286 THR A N 1
ATOM 2277 C CA . THR A 1 286 ? -8.773 -15.511 44.926 1.00 88.38 286 THR A CA 1
ATOM 2278 C C . THR A 1 286 ? -8.807 -16.740 44.001 1.00 88.38 286 THR A C 1
ATOM 2280 O O . THR A 1 286 ? -7.743 -17.241 43.613 1.00 88.38 286 THR A O 1
ATOM 2283 N N . PRO A 1 287 ? -9.989 -17.256 43.624 1.00 89.31 287 PRO A N 1
ATOM 2284 C CA . PRO A 1 287 ? -10.119 -18.335 42.641 1.00 89.31 287 PRO A CA 1
ATOM 2285 C C . PRO A 1 287 ? -9.576 -17.952 41.263 1.00 89.31 287 PRO A C 1
ATOM 2287 O O . PRO A 1 287 ? -9.725 -16.812 40.834 1.00 89.31 287 PRO A O 1
ATOM 2290 N N . ALA A 1 288 ? -8.969 -18.891 40.534 1.00 87.88 288 ALA A N 1
ATOM 2291 C CA . ALA A 1 288 ? -8.447 -18.619 39.185 1.00 87.88 288 ALA A CA 1
ATOM 2292 C C . ALA A 1 288 ? -9.556 -18.526 38.126 1.00 87.88 288 ALA A C 1
ATOM 2294 O O . ALA A 1 288 ? -9.408 -17.839 37.114 1.00 87.88 288 ALA A O 1
ATOM 2295 N N . TYR A 1 289 ? -10.655 -19.230 38.383 1.00 91.06 289 TYR A N 1
ATOM 2296 C CA . TYR A 1 289 ? -11.917 -19.193 37.663 1.00 91.06 289 TYR A CA 1
ATOM 2297 C C . TYR A 1 289 ? -13.023 -19.734 38.578 1.00 91.06 289 TYR A C 1
ATOM 2299 O O . TYR A 1 289 ? -12.761 -20.344 39.619 1.00 91.06 289 TYR A O 1
ATOM 2307 N N . TYR A 1 290 ? -14.261 -19.541 38.150 1.00 91.75 290 TYR A N 1
ATOM 2308 C CA . TYR A 1 290 ? -15.472 -19.983 38.818 1.00 91.75 290 TYR A CA 1
ATOM 2309 C C . TYR A 1 290 ? -16.305 -20.827 37.853 1.00 91.75 290 TYR A C 1
ATOM 2311 O O . TYR A 1 290 ? -16.356 -20.535 36.658 1.00 91.75 290 TYR A O 1
ATOM 2319 N N . GLU A 1 291 ? -16.961 -21.857 38.380 1.00 91.94 291 GLU A N 1
ATOM 2320 C CA . GLU A 1 291 ? -17.963 -22.677 37.699 1.00 91.94 291 GLU A CA 1
ATOM 2321 C C . GLU A 1 291 ? -19.244 -22.657 38.535 1.00 91.94 291 GLU A C 1
ATOM 2323 O O . GLU A 1 291 ? -19.584 -23.595 39.253 1.00 91.94 291 GLU A O 1
ATOM 2328 N N . CYS A 1 292 ? -19.948 -21.531 38.479 1.00 90.62 292 CYS A N 1
ATOM 2329 C CA . CYS A 1 292 ? -21.106 -21.276 39.334 1.00 90.62 292 CYS A CA 1
ATOM 2330 C C . CYS A 1 292 ? -22.403 -21.950 38.863 1.00 90.62 292 CYS A C 1
ATOM 2332 O O . CYS A 1 292 ? -23.462 -21.652 39.401 1.00 90.62 292 CYS A O 1
ATOM 2334 N N . GLY A 1 293 ? -22.358 -22.752 37.795 1.00 88.06 293 GLY A N 1
ATOM 2335 C CA . GLY A 1 293 ? -23.559 -23.313 37.165 1.00 88.06 293 GLY A CA 1
ATOM 2336 C C . GLY A 1 293 ? -24.434 -22.289 36.424 1.00 88.06 293 GLY A C 1
ATOM 2337 O O . GLY A 1 293 ? -25.475 -22.656 35.888 1.00 88.06 293 GLY A O 1
ATOM 2338 N N . ILE A 1 294 ? -24.013 -21.021 36.343 1.00 90.06 294 ILE A N 1
ATOM 2339 C CA . ILE A 1 294 ? -24.703 -19.964 35.596 1.00 90.06 294 ILE A CA 1
ATOM 2340 C C . ILE A 1 294 ? -24.005 -19.765 34.253 1.00 90.06 294 ILE A C 1
ATOM 2342 O O . ILE A 1 294 ? -22.802 -19.531 34.209 1.00 90.06 294 ILE A O 1
ATOM 2346 N N . SER A 1 295 ? -24.749 -19.838 33.149 1.00 92.62 295 SER A N 1
ATOM 2347 C CA . SER A 1 295 ? -24.194 -19.528 31.829 1.00 92.62 295 SER A CA 1
ATOM 2348 C C . SER A 1 295 ? -24.162 -18.018 31.605 1.00 92.62 295 SER A C 1
ATOM 2350 O O . SER A 1 295 ? -25.180 -17.339 31.744 1.00 92.62 295 SER A O 1
ATOM 2352 N N . ILE A 1 296 ? -23.008 -17.508 31.192 1.00 94.00 296 ILE A N 1
ATOM 2353 C CA . ILE A 1 296 ? -22.823 -16.140 30.702 1.00 94.00 296 ILE A CA 1
ATOM 2354 C C . ILE A 1 296 ? -22.922 -16.152 29.165 1.00 94.00 296 ILE A C 1
ATOM 2356 O O . ILE A 1 296 ? -22.488 -17.142 28.566 1.00 94.00 296 ILE A O 1
ATOM 2360 N N . PRO A 1 297 ? -23.513 -15.118 28.530 1.00 91.94 297 PRO A N 1
ATOM 2361 C CA . PRO A 1 297 ? -23.694 -15.063 27.076 1.00 91.94 297 PRO A CA 1
ATOM 2362 C C . PRO A 1 297 ? -22.430 -15.211 26.219 1.00 91.94 297 PRO A C 1
ATOM 2364 O O . PRO A 1 297 ? -21.350 -14.704 26.602 1.00 91.94 297 PRO A O 1
#

Sequence (297 aa):
EIYSQGRRVNMSTSLVNIFQGSLAKYHNQSKTDIIQLQQKVGELGLLLKASANGDSDAINERLRYLETEIQAVADTQLMMELSNDQFKSGLKENHKNAQNEIKILKEELQAFEYEVLGIDHLKVAMGNQDIVLNNTVDKVNTFEIKLGDIQKTFTDFTVEVMSKIQWVPYNFSNSIFRNNCEGGKKYIRKSFLESSVIKFVGVQLCSNIRYKIFLAASKEGMFYDIGDKNGRGEDHCQFVGATVPDNTTKAYTVDKSFVFSSTEGYIRANWDEDLHVGKISFLQPTPAYYECGISIP

Secondary structure (DSSP, 8-state):
-HHHHHHHHHHHHHHHHHHHHHHHHHHHHHHHHHHHHHHHHHHHHHHHHHH-SS-HHHHHHHHHHHHHHHHHHHHHHHHHHHHHHHHHHHHHHHHHHHHHHHHHHHHHHHHHHHHHHHHHHHHHHHHHHHHHHHHHHHHHHHHHHHHHHHHHHHHHHHHHH--TT--EE----B--SS-S-TT--EEEEE--S--TT--EEEEEESSSS-EEEEEESSTTSPBBPEEESSSSSGGGGGGGT--S--TT-EEE----------EEEEEE-STTPPPEEEEEBTTB---SEEE-SPPP-